Protein AF-A0A0S4UGN6-F1 (afdb_monomer_lite)

Radius of gyration: 22.11 Å; chains: 1; bounding box: 66×29×61 Å

pLDDT: mean 90.32, std 11.6, range [32.38, 98.75]

Foldseek 3Di:
DDDDDLDQAEAEAQPFDPVQWDWEDDQQWTWTDRPPPDIDILPNQLVCCVPPVRPSSHFWYQYNVRDIDGPVRSVQVNQEAEADAEEEDERAGDEHEYAYEAYEYEYHRAAEEYEHEQYADAYEYEYYLDAEYEYEYELAHAEYEYAQAHNPDPHAYEYEYAPAALQQWAWADDDQWIWIHGAQYNYIYTQPRLNPDVSSDRQWYAYNVRWIAGSVLRVLRRVQRVVDDRHDHRGNGDDPVSCVSCVVSSVVGID

InterPro domains:
  IPR001343 RTX calcium-binding nonapeptide repeat [PF00353] (99-127)
  IPR010566 Haemolysin-type calcium binding-related [PF06594] (177-213)
  IPR011049 Serralysin-like metalloprotease, C-terminal [G3DSA:2.150.10.10] (2-228)
  IPR011049 Serralysin-like metalloprotease, C-terminal [SSF51120] (12-213)
  IPR050557 RTX toxin and mannuronan C5-epimerase [PTHR38340] (76-184)

Structure (mmCIF, N/CA/C/O backbone):
data_AF-A0A0S4UGN6-F1
#
_entry.id   AF-A0A0S4UGN6-F1
#
loop_
_atom_site.group_PDB
_atom_site.id
_atom_site.type_symbol
_atom_site.label_atom_id
_atom_site.label_alt_id
_atom_site.label_comp_id
_atom_site.label_asym_id
_atom_site.label_entity_id
_atom_site.label_seq_id
_atom_site.pdbx_PDB_ins_code
_atom_site.Cartn_x
_atom_site.Cartn_y
_atom_site.Cartn_z
_atom_site.occupancy
_atom_site.B_iso_or_equiv
_atom_site.auth_seq_id
_atom_site.auth_comp_id
_atom_site.auth_asym_id
_atom_site.auth_atom_id
_atom_site.pdbx_PDB_model_num
ATOM 1 N N . MET A 1 1 ? 42.493 5.045 -13.618 1.00 40.91 1 MET A N 1
ATOM 2 C CA . MET A 1 1 ? 41.931 6.117 -12.778 1.00 40.91 1 MET A CA 1
ATOM 3 C C . MET A 1 1 ? 41.575 7.225 -13.744 1.00 40.91 1 MET A C 1
ATOM 5 O O . MET A 1 1 ? 42.478 7.909 -14.195 1.00 40.91 1 MET A O 1
ATOM 9 N N . GLU A 1 2 ? 40.315 7.299 -14.167 1.00 32.38 2 GLU A N 1
ATOM 10 C CA . GLU A 1 2 ? 39.836 8.418 -14.981 1.00 32.38 2 GLU A CA 1
ATOM 11 C C . GLU A 1 2 ? 38.814 9.202 -14.171 1.00 32.38 2 GLU A C 1
ATOM 13 O O . GLU A 1 2 ? 37.900 8.646 -13.563 1.00 32.38 2 GLU A O 1
ATOM 18 N N . THR A 1 3 ? 39.071 10.499 -14.105 1.00 42.69 3 THR A N 1
ATOM 19 C CA . THR A 1 3 ? 38.365 11.509 -13.334 1.00 42.69 3 THR A CA 1
ATOM 20 C C . THR A 1 3 ? 37.605 12.419 -14.292 1.00 42.69 3 THR A C 1
ATOM 22 O O . THR A 1 3 ? 38.160 12.841 -15.302 1.00 42.69 3 THR A O 1
ATOM 25 N N . SER A 1 4 ? 36.379 12.775 -13.898 1.00 50.81 4 SER A N 1
ATOM 26 C CA . SER A 1 4 ? 35.605 13.953 -14.327 1.00 50.81 4 SER A CA 1
ATOM 27 C C . SER A 1 4 ? 35.301 14.116 -15.825 1.00 50.81 4 SER A C 1
ATOM 29 O O . SER A 1 4 ? 36.077 14.704 -16.572 1.00 50.81 4 SER A O 1
ATOM 31 N N . GLY A 1 5 ? 34.084 13.720 -16.213 1.00 39.28 5 GLY A N 1
ATOM 32 C CA . GLY A 1 5 ? 33.461 14.102 -17.481 1.00 39.28 5 GLY A CA 1
ATOM 33 C C . GLY A 1 5 ? 32.318 13.171 -17.871 1.00 39.28 5 GLY A C 1
ATOM 34 O O . GLY A 1 5 ? 32.423 12.495 -18.887 1.00 39.28 5 GLY A O 1
ATOM 35 N N . GLY A 1 6 ? 31.256 13.087 -17.060 1.00 47.44 6 GLY A N 1
ATOM 36 C CA . GLY A 1 6 ? 30.060 12.309 -17.398 1.00 47.44 6 GLY A CA 1
ATOM 37 C C . GLY A 1 6 ? 29.424 12.860 -18.672 1.00 47.44 6 GLY A C 1
ATOM 38 O O . GLY A 1 6 ? 28.677 13.835 -18.627 1.00 47.44 6 GLY A O 1
ATOM 39 N N . GLN A 1 7 ? 29.793 12.294 -19.819 1.00 55.25 7 GLN A N 1
ATOM 40 C CA . GLN A 1 7 ? 29.245 12.695 -21.102 1.00 55.25 7 GLN A CA 1
ATOM 41 C C . GLN A 1 7 ? 27.752 12.364 -21.131 1.00 55.25 7 GLN A C 1
ATOM 43 O O . GLN A 1 7 ? 27.300 11.384 -20.538 1.00 55.25 7 GLN A O 1
ATOM 48 N N . ASN A 1 8 ? 26.979 13.210 -21.810 1.00 69.06 8 ASN A N 1
ATOM 49 C CA . ASN A 1 8 ? 25.563 13.009 -22.098 1.00 69.06 8 ASN A CA 1
ATOM 50 C C . ASN A 1 8 ? 25.381 11.800 -23.030 1.00 69.06 8 ASN A C 1
ATOM 52 O O . ASN A 1 8 ? 25.025 11.962 -24.192 1.00 69.06 8 ASN A O 1
ATOM 56 N N . ASN A 1 9 ? 25.681 10.594 -22.556 1.00 86.44 9 ASN A N 1
ATOM 57 C CA . ASN A 1 9 ? 25.590 9.381 -23.349 1.00 86.44 9 ASN A CA 1
ATOM 58 C C . ASN A 1 9 ? 24.111 9.079 -23.589 1.00 86.44 9 ASN A C 1
ATOM 60 O O . ASN A 1 9 ? 23.384 8.688 -22.667 1.00 86.44 9 ASN A O 1
ATOM 64 N N . VAL A 1 10 ? 23.686 9.323 -24.828 1.00 91.50 10 VAL A N 1
ATOM 65 C CA . VAL A 1 10 ? 22.333 9.083 -25.322 1.00 91.50 10 VAL A CA 1
ATOM 66 C C . VAL A 1 10 ? 22.357 7.839 -26.196 1.00 91.50 10 VAL A C 1
ATOM 68 O O . VAL A 1 10 ? 23.055 7.811 -27.209 1.00 91.50 10 VAL A O 1
ATOM 71 N N . LEU A 1 11 ? 21.571 6.827 -25.841 1.00 92.56 11 LEU A N 1
ATOM 72 C CA . LEU A 1 11 ? 21.268 5.742 -26.768 1.00 92.56 11 LEU A CA 1
ATOM 73 C C . LEU A 1 11 ? 20.209 6.225 -27.758 1.00 92.56 11 LEU A C 1
ATOM 75 O O . LEU A 1 11 ? 19.088 6.532 -27.359 1.00 92.56 11 LEU A O 1
ATOM 79 N N . GLN A 1 12 ? 20.565 6.297 -29.037 1.00 94.94 12 GLN A N 1
ATOM 80 C CA . GLN A 1 12 ? 19.641 6.674 -30.103 1.00 94.94 12 GLN A CA 1
ATOM 81 C C . GLN A 1 12 ? 19.020 5.424 -30.728 1.00 94.94 12 GLN A C 1
ATOM 83 O O . GLN A 1 12 ? 19.723 4.588 -31.293 1.00 94.94 12 GLN A O 1
ATOM 88 N N . LEU A 1 13 ? 17.697 5.311 -30.637 1.00 95.06 13 LEU A N 1
ATOM 89 C CA . LEU A 1 13 ? 16.903 4.266 -31.268 1.00 95.06 13 LEU A CA 1
ATOM 90 C C . LEU A 1 13 ? 16.223 4.854 -32.503 1.00 95.06 13 LEU A C 1
ATOM 92 O O . LEU A 1 13 ? 15.284 5.632 -32.388 1.00 95.06 13 LEU A O 1
ATOM 96 N N . THR A 1 14 ? 16.685 4.487 -33.697 1.00 93.81 14 THR A N 1
ATOM 97 C CA . THR A 1 14 ? 16.154 5.053 -34.951 1.00 93.81 14 THR A CA 1
ATOM 98 C C . THR A 1 14 ? 14.880 4.371 -35.443 1.00 93.81 14 THR A C 1
ATOM 100 O O . THR A 1 14 ? 14.196 4.919 -36.300 1.00 93.81 14 THR A O 1
ATOM 103 N N . ASN A 1 15 ? 14.568 3.183 -34.916 1.00 94.12 15 ASN A N 1
ATOM 104 C CA . ASN A 1 15 ? 13.481 2.326 -35.404 1.00 94.12 15 ASN A CA 1
ATOM 105 C C . ASN A 1 15 ? 12.425 2.005 -34.333 1.00 94.12 15 ASN A C 1
ATOM 107 O O . ASN A 1 15 ? 11.498 1.257 -34.626 1.00 94.12 15 ASN A O 1
ATOM 111 N N . TYR A 1 16 ? 12.568 2.541 -33.116 1.00 95.50 16 TYR A N 1
ATOM 112 C CA . TYR A 1 16 ? 11.670 2.261 -31.995 1.00 95.50 16 TYR A CA 1
ATOM 113 C C . TYR A 1 16 ? 11.138 3.546 -31.382 1.00 95.50 16 TYR A C 1
ATOM 115 O O . TYR A 1 16 ? 11.909 4.444 -31.033 1.00 95.50 16 TYR A O 1
ATOM 123 N N . ASN A 1 17 ? 9.824 3.607 -31.215 1.00 94.12 17 ASN A N 1
ATOM 124 C CA . ASN A 1 17 ? 9.133 4.641 -30.464 1.00 94.12 17 ASN A CA 1
ATOM 125 C C . ASN A 1 17 ? 9.010 4.237 -28.996 1.00 94.12 17 ASN A C 1
ATOM 127 O O . ASN A 1 17 ? 9.137 3.068 -28.624 1.00 94.12 17 ASN A O 1
ATOM 131 N N . ARG A 1 18 ? 8.688 5.205 -28.136 1.00 92.31 18 ARG A N 1
ATOM 132 C CA . ARG A 1 18 ? 8.451 4.917 -26.717 1.00 92.31 18 ARG A CA 1
ATOM 133 C C . ARG A 1 18 ? 7.302 3.925 -26.502 1.00 92.31 18 ARG A C 1
ATOM 135 O O . ARG A 1 18 ? 7.343 3.171 -25.533 1.00 92.31 18 ARG A O 1
ATOM 142 N N . SER A 1 19 ? 6.295 3.918 -27.374 1.00 92.88 19 SER A N 1
ATOM 143 C CA . SER A 1 19 ? 5.156 2.990 -27.307 1.00 92.88 19 SER A CA 1
ATOM 144 C C . SER A 1 19 ? 5.544 1.527 -27.501 1.00 92.88 19 SER A C 1
ATOM 146 O O . SER A 1 19 ? 4.829 0.654 -27.022 1.00 92.88 19 SER A O 1
ATOM 148 N N . ASP A 1 20 ? 6.663 1.266 -28.178 1.00 93.44 20 ASP A N 1
ATOM 149 C CA . ASP A 1 20 ? 7.139 -0.093 -28.452 1.00 93.44 20 ASP A CA 1
ATOM 150 C C . ASP A 1 20 ? 7.849 -0.690 -27.228 1.00 93.44 20 ASP A C 1
ATOM 152 O O . ASP A 1 20 ? 8.039 -1.898 -27.134 1.00 93.44 20 ASP A O 1
ATOM 156 N N . LEU A 1 21 ? 8.249 0.168 -26.284 1.00 93.31 21 LEU A N 1
ATOM 157 C CA . LEU A 1 21 ? 9.058 -0.198 -25.135 1.00 93.31 21 LEU A CA 1
ATOM 158 C C . LEU A 1 21 ? 8.215 -0.754 -23.981 1.00 93.31 21 LEU A C 1
ATOM 160 O O . LEU A 1 21 ? 7.464 -0.025 -23.320 1.00 93.31 21 LEU A O 1
ATOM 164 N N . VAL A 1 22 ? 8.490 -2.008 -23.644 1.00 90.81 22 VAL A N 1
ATOM 165 C CA . VAL A 1 22 ? 8.144 -2.651 -22.379 1.00 90.81 22 VAL A CA 1
ATOM 166 C C . VAL A 1 22 ? 9.381 -2.669 -21.483 1.00 90.81 22 VAL A C 1
ATOM 168 O O . VAL A 1 22 ? 10.435 -3.192 -21.839 1.00 90.81 22 VAL A O 1
ATOM 171 N N . LEU A 1 23 ? 9.258 -2.079 -20.298 1.00 91.31 23 LEU A N 1
ATOM 172 C CA . LEU A 1 23 ? 10.315 -2.087 -19.292 1.00 91.31 23 LEU A CA 1
ATOM 173 C C . LEU A 1 23 ? 10.094 -3.238 -18.321 1.00 91.31 23 LEU A C 1
ATOM 175 O O . LEU A 1 23 ? 8.977 -3.454 -17.856 1.00 91.31 23 LEU A O 1
ATOM 179 N N . ARG A 1 24 ? 11.169 -3.947 -17.983 1.00 86.75 24 ARG A N 1
ATOM 180 C CA . ARG A 1 24 ? 11.141 -4.980 -16.946 1.00 86.75 24 ARG A CA 1
ATOM 181 C C . ARG A 1 24 ? 12.471 -5.078 -16.218 1.00 86.75 24 ARG A C 1
ATOM 183 O O . ARG A 1 24 ? 13.525 -4.755 -16.772 1.00 86.75 24 ARG A O 1
ATOM 190 N N . GLN A 1 25 ? 12.414 -5.572 -14.989 1.00 89.25 25 GLN A N 1
ATOM 191 C CA . GLN A 1 25 ? 13.602 -5.980 -14.253 1.00 89.25 25 GLN A CA 1
ATOM 192 C C . GLN A 1 25 ? 13.918 -7.453 -14.530 1.00 89.25 25 GLN A C 1
ATOM 194 O O . GLN A 1 25 ? 13.019 -8.290 -14.601 1.00 89.25 25 GLN A O 1
ATOM 199 N N . ASP A 1 26 ? 15.201 -7.766 -14.676 1.00 89.44 26 ASP A N 1
ATOM 200 C CA . ASP A 1 26 ? 15.721 -9.133 -14.734 1.00 89.44 26 ASP A CA 1
ATOM 201 C C . ASP A 1 26 ? 16.892 -9.242 -13.752 1.00 89.44 26 ASP A C 1
ATOM 203 O O . ASP A 1 26 ? 18.021 -8.829 -14.036 1.00 89.44 26 ASP A O 1
ATOM 207 N N . GLY A 1 27 ? 16.590 -9.673 -12.525 1.00 87.25 27 GLY A N 1
ATOM 208 C CA . GLY A 1 27 ? 17.516 -9.543 -11.402 1.00 87.25 27 GLY A CA 1
ATOM 209 C C . GLY A 1 27 ? 17.914 -8.079 -11.191 1.00 87.25 27 GLY A C 1
ATOM 210 O O . GLY A 1 27 ? 17.064 -7.223 -10.979 1.00 87.25 27 GLY A O 1
ATOM 211 N N . ASN A 1 28 ? 19.210 -7.781 -11.266 1.00 87.19 28 ASN A N 1
ATOM 212 C CA . ASN A 1 28 ? 19.742 -6.421 -11.134 1.00 87.19 28 ASN A CA 1
ATOM 213 C C . ASN A 1 28 ? 19.855 -5.659 -12.473 1.00 87.19 28 ASN A C 1
ATOM 215 O O . ASN A 1 28 ? 20.367 -4.538 -12.497 1.00 87.19 28 ASN A O 1
ATOM 219 N N . THR A 1 29 ? 19.418 -6.260 -13.581 1.00 89.44 29 THR A N 1
ATOM 220 C CA . THR A 1 29 ? 19.511 -5.694 -14.930 1.00 89.44 29 THR A CA 1
ATOM 221 C C . THR A 1 29 ? 18.207 -4.993 -15.297 1.00 89.44 29 THR A C 1
ATOM 223 O O . THR A 1 29 ? 17.132 -5.584 -15.193 1.00 89.44 29 THR A O 1
ATOM 226 N N . MET A 1 30 ? 18.292 -3.750 -15.782 1.00 91.31 30 MET A N 1
ATOM 227 C CA . MET A 1 30 ? 17.147 -3.098 -16.424 1.00 91.31 30 MET A CA 1
ATOM 228 C C . MET A 1 30 ? 17.069 -3.548 -17.881 1.00 91.31 30 MET A C 1
ATOM 230 O O . MET A 1 30 ? 18.047 -3.422 -18.623 1.00 91.31 30 MET A O 1
ATOM 234 N N . VAL A 1 31 ? 15.916 -4.076 -18.288 1.00 92.38 31 VAL A N 1
ATOM 235 C CA . VAL A 1 31 ? 15.681 -4.548 -19.653 1.00 92.38 31 VAL A CA 1
ATOM 236 C C . VAL A 1 31 ? 14.671 -3.640 -20.338 1.00 92.38 31 VAL A C 1
ATOM 238 O O . VAL A 1 31 ? 13.548 -3.466 -19.866 1.00 92.38 31 VAL A O 1
ATOM 241 N N . LEU A 1 32 ? 15.099 -3.073 -21.460 1.00 94.25 32 LEU A N 1
ATOM 242 C CA . LEU A 1 32 ? 14.252 -2.385 -22.419 1.00 94.25 32 LEU A CA 1
ATOM 243 C C . LEU A 1 32 ? 13.905 -3.399 -23.506 1.00 94.25 32 LEU A C 1
ATOM 245 O O . LEU A 1 32 ? 14.793 -3.808 -24.253 1.00 94.25 32 LEU A O 1
ATOM 249 N N . ASP A 1 33 ? 12.655 -3.839 -23.547 1.00 94.31 33 ASP A N 1
ATOM 250 C CA . ASP A 1 33 ? 12.154 -4.874 -24.448 1.00 94.31 33 ASP A CA 1
ATOM 251 C C . ASP A 1 33 ? 11.226 -4.250 -25.491 1.00 94.31 33 ASP A C 1
ATOM 253 O O . ASP A 1 33 ? 10.300 -3.527 -25.129 1.00 94.31 33 ASP A O 1
ATOM 257 N N . PHE A 1 34 ? 11.483 -4.497 -26.775 1.00 94.25 34 PHE A N 1
ATOM 258 C CA . PHE A 1 34 ? 10.725 -3.899 -27.880 1.00 94.25 34 PHE A CA 1
ATOM 259 C C . PHE A 1 34 ? 9.748 -4.886 -28.544 1.00 94.25 34 PHE A C 1
ATOM 261 O O . PHE A 1 34 ? 9.213 -4.622 -29.619 1.00 94.25 34 PHE A O 1
ATOM 268 N N . GLY A 1 35 ? 9.508 -6.049 -27.920 1.00 88.31 35 GLY A N 1
ATOM 269 C CA . GLY A 1 35 ? 8.427 -6.979 -28.277 1.00 88.31 35 GLY A CA 1
ATOM 270 C C . GLY A 1 35 ? 8.662 -7.847 -29.520 1.00 88.31 35 GLY A C 1
ATOM 271 O O . GLY A 1 35 ? 7.945 -8.824 -29.727 1.00 88.31 35 GLY A O 1
ATOM 272 N N . ASN A 1 36 ? 9.682 -7.553 -30.327 1.00 90.38 36 ASN A N 1
ATOM 273 C CA . ASN A 1 36 ? 10.085 -8.334 -31.504 1.00 90.38 36 ASN A CA 1
ATOM 274 C C . ASN A 1 36 ? 11.357 -9.176 -31.273 1.00 90.38 36 ASN A C 1
ATOM 276 O O . ASN A 1 36 ? 11.934 -9.703 -32.224 1.00 90.38 36 ASN A O 1
ATOM 280 N N . GLY A 1 37 ? 11.785 -9.305 -30.015 1.00 89.94 37 GLY A N 1
ATOM 281 C CA . GLY A 1 37 ? 13.032 -9.961 -29.620 1.00 89.94 37 GLY A CA 1
ATOM 282 C C . GLY A 1 37 ? 14.217 -9.005 -29.472 1.00 89.94 37 GLY A C 1
ATOM 283 O O . GLY A 1 37 ? 15.209 -9.389 -28.845 1.00 89.94 37 GLY A O 1
ATOM 284 N N . ASP A 1 38 ? 14.110 -7.766 -29.962 1.00 94.62 38 ASP A N 1
ATOM 285 C CA . ASP A 1 38 ? 15.123 -6.746 -29.711 1.00 94.62 38 ASP A CA 1
ATOM 286 C C . ASP A 1 38 ? 15.036 -6.257 -28.269 1.00 94.62 38 ASP A C 1
ATOM 288 O O . ASP A 1 38 ? 13.971 -5.922 -27.742 1.00 94.62 38 ASP A O 1
ATOM 292 N N . VAL A 1 39 ? 16.197 -6.220 -27.621 1.00 94.81 39 VAL A N 1
ATOM 293 C CA . VAL A 1 39 ? 16.326 -5.901 -26.204 1.00 94.81 39 VAL A CA 1
ATOM 294 C C . VAL A 1 39 ? 17.609 -5.127 -25.943 1.00 94.81 39 VAL A C 1
ATOM 296 O O . VAL A 1 39 ? 18.683 -5.487 -26.427 1.00 94.81 39 VAL A O 1
ATOM 299 N N . VAL A 1 40 ? 17.520 -4.103 -25.102 1.00 93.12 40 VAL A N 1
ATOM 300 C CA . VAL A 1 40 ? 18.684 -3.418 -24.532 1.00 93.12 40 VAL A CA 1
ATOM 301 C C . VAL A 1 40 ? 18.753 -3.760 -23.052 1.00 93.12 40 VAL A C 1
ATOM 303 O O . VAL A 1 40 ? 17.782 -3.597 -22.317 1.00 93.12 40 VAL A O 1
ATOM 306 N N . ARG A 1 41 ? 19.911 -4.255 -22.607 1.00 92.44 41 ARG A N 1
ATOM 307 C CA . ARG A 1 41 ? 20.146 -4.643 -21.213 1.00 92.44 41 ARG A CA 1
ATOM 308 C C . ARG A 1 41 ? 21.156 -3.716 -20.565 1.00 92.44 41 ARG A C 1
ATOM 310 O O . ARG A 1 41 ? 22.298 -3.631 -21.010 1.00 92.44 41 ARG A O 1
ATOM 317 N N . LEU A 1 42 ? 20.740 -3.064 -19.487 1.00 90.50 42 LEU A N 1
ATOM 318 C CA . LEU A 1 42 ? 21.622 -2.286 -18.626 1.00 90.50 42 LEU A CA 1
ATOM 319 C C . LEU A 1 42 ? 21.980 -3.138 -17.418 1.00 90.50 42 LEU A C 1
ATOM 321 O O . LEU A 1 42 ? 21.269 -3.159 -16.410 1.00 90.50 42 LEU A O 1
ATOM 325 N N . HIS A 1 43 ? 23.052 -3.908 -17.578 1.00 89.94 43 HIS A N 1
ATOM 326 C CA . HIS A 1 43 ? 23.528 -4.832 -16.558 1.00 89.94 43 HIS A CA 1
ATOM 327 C C . HIS A 1 43 ? 23.915 -4.107 -15.270 1.00 89.94 43 HIS A C 1
ATOM 329 O O . HIS A 1 43 ? 24.468 -3.006 -15.299 1.00 89.94 43 HIS A O 1
ATOM 335 N N . ASP A 1 44 ? 23.606 -4.745 -14.142 1.00 86.38 44 ASP A N 1
ATOM 336 C CA . ASP A 1 44 ? 23.848 -4.243 -12.788 1.00 86.38 44 ASP A CA 1
ATOM 337 C C . ASP A 1 44 ? 23.209 -2.885 -12.460 1.00 86.38 44 ASP A C 1
ATOM 339 O O . ASP A 1 44 ? 23.543 -2.306 -11.426 1.00 86.38 44 ASP A O 1
ATOM 343 N N . TYR A 1 45 ? 22.296 -2.370 -13.292 1.00 86.88 45 TYR A N 1
ATOM 344 C CA . TYR A 1 45 ? 21.692 -1.049 -13.107 1.00 86.88 45 TYR A CA 1
ATOM 345 C C . TYR A 1 45 ? 21.155 -0.851 -11.683 1.00 86.88 45 TYR A C 1
ATOM 347 O O . TYR A 1 45 ? 21.564 0.080 -10.986 1.00 86.88 45 TYR A O 1
ATOM 355 N N . PHE A 1 46 ? 20.306 -1.767 -11.214 1.00 84.00 46 PHE A N 1
ATOM 356 C CA . PHE A 1 46 ? 19.659 -1.631 -9.909 1.00 84.00 46 PHE A CA 1
ATOM 357 C C . PHE A 1 46 ? 20.621 -1.874 -8.740 1.00 84.00 46 PHE A C 1
ATOM 359 O O . PHE A 1 46 ? 20.481 -1.255 -7.688 1.00 84.00 46 PHE A O 1
ATOM 366 N N . LEU A 1 47 ? 21.657 -2.699 -8.930 1.00 81.94 47 LEU A N 1
ATOM 367 C CA . LEU A 1 47 ? 22.713 -2.878 -7.929 1.00 81.94 47 LEU A CA 1
ATOM 368 C C . LEU A 1 47 ? 23.539 -1.591 -7.772 1.00 81.94 47 LEU A C 1
ATOM 370 O O . LEU A 1 47 ? 23.815 -1.145 -6.658 1.00 81.94 47 LEU A O 1
ATOM 374 N N . ARG A 1 48 ? 23.906 -0.951 -8.888 1.00 80.31 48 ARG A N 1
ATOM 375 C CA . ARG A 1 48 ? 24.668 0.309 -8.883 1.00 80.31 48 ARG A CA 1
ATOM 376 C C . ARG A 1 48 ? 23.843 1.490 -8.387 1.00 80.31 48 ARG A C 1
ATOM 378 O O . ARG A 1 48 ? 24.415 2.427 -7.830 1.00 80.31 48 ARG A O 1
ATOM 385 N N . GLN A 1 49 ? 22.519 1.439 -8.529 1.00 74.12 49 GLN A N 1
ATOM 386 C CA . GLN A 1 49 ? 21.611 2.419 -7.932 1.00 74.12 49 GLN A CA 1
ATOM 387 C C . GLN A 1 49 ? 21.741 2.462 -6.405 1.00 74.12 49 GLN A C 1
ATOM 389 O O . GLN A 1 49 ? 21.733 3.546 -5.828 1.00 74.12 49 GLN A O 1
ATOM 394 N N . GLN A 1 50 ? 21.945 1.308 -5.765 1.00 69.62 50 GLN A N 1
ATOM 395 C CA . GLN A 1 50 ? 22.052 1.213 -4.308 1.00 69.62 50 GLN A CA 1
ATOM 396 C C . GLN A 1 50 ? 23.428 1.606 -3.753 1.00 69.62 50 GLN A C 1
ATOM 398 O O . GLN A 1 50 ? 23.510 2.059 -2.615 1.00 69.62 50 GLN A O 1
ATOM 403 N N . VAL A 1 51 ? 24.506 1.440 -4.530 1.00 68.50 51 VAL A N 1
ATOM 404 C CA . VAL A 1 51 ? 25.886 1.583 -4.020 1.00 68.50 51 VAL A CA 1
ATOM 405 C C . VAL A 1 51 ? 26.623 2.810 -4.588 1.00 68.50 51 VAL A C 1
ATOM 407 O O . VAL A 1 51 ? 27.481 3.366 -3.905 1.00 68.50 51 VAL A O 1
ATOM 410 N N . TRP A 1 52 ? 26.284 3.280 -5.799 1.00 64.44 52 TRP A N 1
ATOM 411 C CA . TRP A 1 52 ? 27.013 4.347 -6.519 1.00 64.44 52 TRP A CA 1
ATOM 412 C C . TRP A 1 52 ? 26.112 5.413 -7.164 1.00 64.44 52 TRP A C 1
ATOM 414 O O . TRP A 1 52 ? 26.493 6.038 -8.152 1.00 64.44 52 TRP A O 1
ATOM 424 N N . GLY A 1 53 ? 24.901 5.626 -6.645 1.00 63.53 53 GLY A N 1
ATOM 425 C CA . GLY A 1 53 ? 23.995 6.657 -7.169 1.00 63.53 53 GLY A CA 1
ATOM 426 C C . GLY A 1 53 ? 23.460 6.375 -8.580 1.00 63.53 53 GLY A C 1
ATOM 427 O O . GLY A 1 53 ? 22.953 7.284 -9.231 1.00 63.53 53 GLY A O 1
ATOM 428 N N . GLY A 1 54 ? 23.555 5.127 -9.055 1.00 58.78 54 GLY A N 1
ATOM 429 C CA . GLY A 1 54 ? 22.890 4.677 -10.283 1.00 58.78 54 GLY A CA 1
ATOM 430 C C . GLY A 1 54 ? 23.583 5.047 -11.587 1.00 58.78 54 GLY A C 1
ATOM 431 O O . GLY A 1 54 ? 22.964 4.928 -12.644 1.00 58.78 54 GLY A O 1
ATOM 432 N N . ASP A 1 55 ? 24.849 5.471 -11.547 1.00 68.12 55 ASP A N 1
ATOM 433 C CA . ASP A 1 55 ? 25.579 5.774 -12.774 1.00 68.12 55 ASP A CA 1
ATOM 434 C C . ASP A 1 55 ? 25.948 4.482 -13.528 1.00 68.12 55 ASP A C 1
ATOM 436 O O . ASP A 1 55 ? 26.831 3.710 -13.139 1.00 68.12 55 ASP A O 1
ATOM 440 N N . VAL A 1 56 ? 25.233 4.230 -14.623 1.00 68.31 56 VAL A N 1
ATOM 441 C CA . VAL A 1 56 ? 25.543 3.167 -15.592 1.00 68.31 56 VAL A CA 1
ATOM 442 C C . VAL A 1 56 ? 26.292 3.689 -16.814 1.00 68.31 56 VAL A C 1
ATOM 444 O O . VAL A 1 56 ? 26.427 2.979 -17.806 1.00 68.31 56 VAL A O 1
ATOM 447 N N . GLY A 1 57 ? 26.764 4.935 -16.775 1.00 75.44 57 GLY A N 1
ATOM 448 C CA . GLY A 1 57 ? 27.438 5.588 -17.888 1.00 75.44 57 GLY A CA 1
ATOM 449 C C . GLY A 1 57 ? 26.508 5.982 -19.036 1.00 75.44 57 GLY A C 1
ATOM 450 O O . GLY A 1 57 ? 26.960 6.663 -19.945 1.00 75.44 57 GLY A O 1
ATOM 451 N N . MET A 1 58 ? 25.224 5.608 -19.014 1.00 82.44 58 MET A N 1
ATOM 452 C CA . MET A 1 58 ? 24.197 6.081 -19.946 1.00 82.44 58 MET A CA 1
ATOM 453 C C . MET A 1 58 ? 23.218 7.001 -19.222 1.00 82.44 58 MET A C 1
ATOM 455 O O . MET A 1 58 ? 22.760 6.688 -18.124 1.00 82.44 58 MET A O 1
ATOM 459 N N . ARG A 1 59 ? 22.877 8.131 -19.849 1.00 87.19 59 ARG A N 1
ATOM 460 C CA . ARG A 1 59 ? 22.071 9.188 -19.227 1.00 87.19 59 ARG A CA 1
ATOM 461 C C . ARG A 1 59 ? 20.641 9.233 -19.749 1.00 87.19 59 ARG A C 1
ATOM 463 O O . ARG A 1 59 ? 19.727 9.502 -18.968 1.00 87.19 59 ARG A O 1
ATOM 470 N N . SER A 1 60 ? 20.429 8.919 -21.023 1.00 92.06 60 SER A N 1
ATOM 471 C CA . SER A 1 60 ? 19.097 8.912 -21.627 1.00 92.06 60 SER A CA 1
ATOM 472 C C . SER A 1 60 ? 18.995 7.998 -22.847 1.00 92.06 60 SER A C 1
ATOM 474 O O . SER A 1 60 ? 19.996 7.581 -23.430 1.00 92.06 60 SER A O 1
ATOM 476 N N . VAL A 1 61 ? 17.757 7.712 -23.237 1.00 94.25 61 VAL A N 1
ATOM 477 C CA . VAL A 1 61 ? 17.380 7.057 -24.489 1.00 94.25 61 VAL A CA 1
ATOM 478 C C . VAL A 1 61 ? 16.585 8.057 -25.316 1.00 94.25 61 VAL A C 1
ATOM 480 O O . VAL A 1 61 ? 15.659 8.679 -24.799 1.00 94.25 61 VAL A O 1
ATOM 483 N N . GLN A 1 62 ? 16.955 8.224 -26.581 1.00 95.81 62 GLN A N 1
ATOM 484 C CA . GLN A 1 62 ? 16.191 8.975 -27.571 1.00 95.81 62 GLN A CA 1
ATOM 485 C C . GLN A 1 62 ? 15.510 7.990 -28.525 1.00 95.81 62 GLN A C 1
ATOM 487 O O . GLN A 1 62 ? 16.180 7.137 -29.105 1.00 95.81 62 GLN A O 1
ATOM 492 N N . PHE A 1 63 ? 14.194 8.107 -28.666 1.00 96.25 63 PHE A N 1
ATOM 493 C CA . PHE A 1 63 ? 13.354 7.279 -29.529 1.00 96.25 63 PHE A CA 1
ATOM 494 C C . PHE A 1 63 ? 13.262 7.853 -30.950 1.00 96.25 63 PHE A C 1
ATOM 496 O O . PHE A 1 63 ? 13.688 8.982 -31.210 1.00 96.25 63 PHE A O 1
ATOM 503 N N . ALA A 1 64 ? 12.695 7.074 -31.873 1.00 96.19 64 ALA A N 1
ATOM 504 C CA . ALA 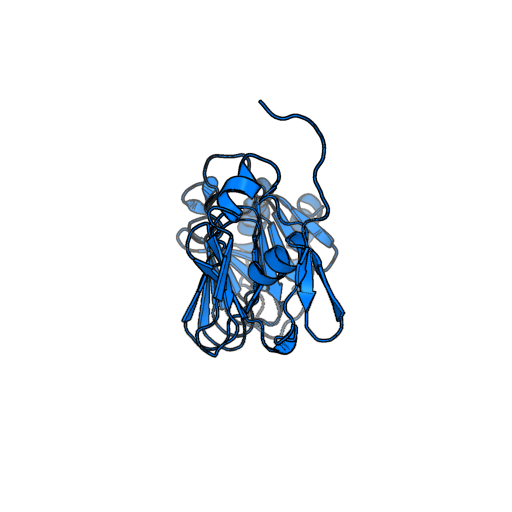A 1 64 ? 12.630 7.401 -33.297 1.00 96.19 64 ALA A CA 1
ATOM 505 C C . ALA A 1 64 ? 11.799 8.662 -33.592 1.00 96.19 64 ALA A C 1
ATOM 507 O O . ALA A 1 64 ? 12.108 9.405 -34.522 1.00 96.19 64 ALA A O 1
ATOM 508 N N . ASP A 1 65 ? 10.786 8.938 -32.769 1.00 94.56 65 ASP A N 1
ATOM 509 C CA . ASP A 1 65 ? 9.973 10.160 -32.809 1.00 94.56 65 ASP A CA 1
ATOM 510 C C . ASP A 1 65 ? 10.688 11.406 -32.244 1.00 94.56 65 ASP A C 1
ATOM 512 O O . ASP A 1 65 ? 10.127 12.502 -32.233 1.00 94.56 65 ASP A O 1
ATOM 516 N N . GLY A 1 66 ? 11.936 11.259 -31.790 1.00 93.38 66 GLY A N 1
ATOM 517 C CA . GLY A 1 66 ? 12.744 12.318 -31.193 1.00 93.38 66 GLY A CA 1
ATOM 518 C C . GLY A 1 66 ? 12.519 12.507 -29.693 1.00 93.38 66 GLY A C 1
ATOM 519 O O . GLY A 1 66 ? 13.287 13.250 -29.074 1.00 93.38 66 GLY A O 1
ATOM 520 N N . THR A 1 67 ? 11.536 11.825 -29.093 1.00 94.31 67 THR A N 1
ATOM 521 C CA . THR A 1 67 ? 11.284 11.860 -27.648 1.00 94.31 67 THR A CA 1
ATOM 522 C C . THR A 1 67 ? 12.499 11.321 -26.904 1.00 94.31 67 THR A C 1
ATOM 524 O O . THR A 1 67 ? 13.096 10.323 -27.304 1.00 94.31 67 THR A O 1
ATOM 527 N N . GLN A 1 68 ? 12.871 11.963 -25.799 1.00 94.50 68 GLN A N 1
ATOM 528 C CA . GLN A 1 68 ? 14.003 11.550 -24.978 1.00 94.50 68 GLN A CA 1
ATOM 529 C C . GLN A 1 68 ? 13.545 11.281 -23.547 1.00 94.50 68 GLN A C 1
ATOM 531 O O . GLN A 1 68 ? 12.848 12.101 -22.959 1.00 94.50 68 GLN A O 1
ATOM 536 N N . MET A 1 69 ? 13.960 10.148 -22.985 1.00 94.06 69 MET A N 1
ATOM 537 C CA . MET A 1 69 ? 13.747 9.808 -21.578 1.00 94.06 69 MET A CA 1
ATOM 538 C C . MET A 1 69 ? 15.082 9.573 -20.892 1.00 94.06 69 MET A C 1
ATOM 540 O O . MET A 1 69 ? 15.960 8.897 -21.429 1.00 94.06 69 MET A O 1
ATOM 544 N N . SER A 1 70 ? 15.246 10.110 -19.692 1.00 91.69 70 SER A N 1
ATOM 545 C CA . SER A 1 70 ? 16.385 9.791 -18.842 1.00 91.69 70 SER A CA 1
ATOM 546 C C . SER A 1 70 ? 16.320 8.341 -18.360 1.00 91.69 70 SER A C 1
ATOM 548 O O . SER A 1 70 ? 15.249 7.746 -18.222 1.00 91.69 70 SER A O 1
ATOM 550 N N . ILE A 1 71 ? 17.480 7.766 -18.047 1.00 88.38 71 ILE A N 1
ATOM 551 C CA . ILE A 1 71 ? 17.537 6.415 -17.470 1.00 88.38 71 ILE A CA 1
ATOM 552 C C . ILE A 1 71 ? 16.816 6.352 -16.117 1.00 88.38 71 ILE A C 1
ATOM 554 O O . ILE A 1 71 ? 16.212 5.332 -15.803 1.00 88.38 71 ILE A O 1
ATOM 558 N N . ALA A 1 72 ? 16.800 7.449 -15.355 1.00 83.81 72 ALA A N 1
ATOM 559 C CA . ALA A 1 72 ? 16.052 7.533 -14.104 1.00 83.81 72 ALA A CA 1
ATOM 560 C C . ALA A 1 72 ? 14.528 7.442 -14.318 1.00 83.81 72 ALA A C 1
ATOM 562 O O . ALA A 1 72 ? 13.857 6.732 -13.576 1.00 83.81 72 ALA A O 1
ATOM 563 N N . GLU A 1 73 ? 13.979 8.102 -15.343 1.00 88.81 73 GLU A N 1
ATOM 564 C CA . GLU A 1 73 ? 12.544 8.020 -15.670 1.00 88.81 73 GLU A CA 1
ATOM 565 C C . GLU A 1 73 ? 12.147 6.625 -16.170 1.00 88.81 73 GLU A C 1
ATOM 567 O O . GLU A 1 73 ? 11.076 6.118 -15.827 1.00 88.81 73 GLU A O 1
ATOM 572 N N . LEU A 1 74 ? 13.019 5.982 -16.954 1.00 89.94 74 LEU A N 1
ATOM 573 C CA . LEU A 1 74 ? 12.821 4.594 -17.376 1.00 89.94 74 LEU A CA 1
ATOM 574 C C . LEU A 1 74 ? 12.850 3.645 -16.173 1.00 89.94 74 LEU A C 1
ATOM 576 O O . LEU A 1 74 ? 11.956 2.818 -16.035 1.00 89.94 74 LEU A O 1
ATOM 580 N N . ALA A 1 75 ? 13.809 3.802 -15.263 1.00 86.56 75 ALA A N 1
ATOM 581 C CA . ALA A 1 75 ? 13.880 2.994 -14.052 1.00 86.56 75 ALA A CA 1
ATOM 582 C C . ALA A 1 75 ? 12.659 3.188 -13.143 1.00 86.56 75 ALA A C 1
ATOM 584 O O . ALA A 1 75 ? 12.072 2.211 -12.693 1.00 86.56 75 ALA A O 1
ATOM 585 N N . ALA A 1 76 ? 12.218 4.431 -12.930 1.00 84.06 76 ALA A N 1
ATOM 586 C CA . ALA A 1 76 ? 11.007 4.713 -12.158 1.00 84.06 76 ALA A CA 1
ATOM 587 C C . ALA A 1 76 ? 9.763 4.055 -12.781 1.00 84.06 76 ALA A C 1
ATOM 589 O O . ALA A 1 76 ? 8.926 3.497 -12.073 1.00 84.06 76 ALA A O 1
ATOM 590 N N . SER A 1 77 ? 9.671 4.059 -14.115 1.00 84.62 77 SER A N 1
ATOM 591 C CA . SER A 1 77 ? 8.598 3.366 -14.835 1.00 84.62 77 SER A CA 1
ATOM 592 C C . SER A 1 77 ? 8.695 1.842 -14.684 1.00 84.62 77 SER A C 1
ATOM 594 O O . SER A 1 77 ? 7.673 1.187 -14.519 1.00 84.62 77 SER A O 1
ATOM 596 N N . ALA A 1 78 ? 9.908 1.276 -14.704 1.00 86.12 78 ALA A N 1
ATOM 597 C CA . ALA A 1 78 ? 10.150 -0.154 -14.483 1.00 86.12 78 ALA A CA 1
ATOM 598 C C . ALA A 1 78 ? 9.801 -0.610 -13.052 1.00 86.12 78 ALA A C 1
ATOM 600 O O . ALA A 1 78 ? 9.521 -1.786 -12.839 1.00 86.12 78 ALA A O 1
ATOM 601 N N . ASN A 1 79 ? 9.795 0.323 -12.098 1.00 89.69 79 ASN A N 1
ATOM 602 C CA . ASN A 1 79 ? 9.449 0.102 -10.695 1.00 89.69 79 ASN A CA 1
ATOM 603 C C . ASN A 1 79 ? 7.960 0.338 -10.396 1.00 89.69 79 ASN A C 1
ATOM 605 O O . ASN A 1 79 ? 7.546 0.288 -9.239 1.00 89.69 79 ASN A O 1
ATOM 609 N N . THR A 1 80 ? 7.145 0.604 -11.422 1.00 91.62 80 THR A N 1
ATOM 610 C CA . THR A 1 80 ? 5.686 0.650 -11.295 1.00 91.62 80 THR A CA 1
ATOM 611 C C . THR A 1 80 ? 5.088 -0.645 -11.830 1.00 91.62 80 THR A C 1
ATOM 613 O O . THR A 1 80 ? 5.098 -0.894 -13.035 1.00 91.62 80 THR A O 1
ATOM 616 N N . ILE A 1 81 ? 4.540 -1.463 -10.937 1.00 93.06 81 ILE A N 1
ATOM 617 C CA . ILE A 1 81 ? 3.929 -2.749 -11.258 1.00 93.06 81 ILE A CA 1
ATOM 618 C C . ILE A 1 81 ? 2.422 -2.602 -11.090 1.00 93.06 81 ILE A C 1
ATOM 620 O O . ILE A 1 81 ? 1.945 -2.099 -10.075 1.00 93.06 81 ILE A O 1
ATOM 624 N N . ARG A 1 82 ? 1.665 -3.045 -12.094 1.00 93.81 82 ARG A N 1
ATOM 625 C CA . ARG A 1 82 ? 0.202 -3.056 -12.056 1.00 93.81 82 ARG A CA 1
ATOM 626 C C . ARG A 1 82 ? -0.289 -4.496 -12.064 1.00 93.81 82 ARG A C 1
ATOM 628 O O . ARG A 1 82 ? -0.043 -5.211 -13.035 1.00 93.81 82 ARG A O 1
ATOM 635 N N . GLY A 1 83 ? -0.927 -4.898 -10.971 1.00 91.56 83 GLY A N 1
ATOM 636 C CA . GLY A 1 83 ? -1.643 -6.161 -10.861 1.00 91.56 83 GLY A CA 1
ATOM 637 C C . GLY A 1 83 ? -2.953 -6.110 -11.639 1.00 91.56 83 GLY A C 1
ATOM 638 O O . GLY A 1 83 ? -3.531 -5.038 -11.819 1.00 91.56 83 GLY A O 1
ATOM 639 N N . ASN A 1 84 ? -3.383 -7.257 -12.156 1.00 90.94 84 ASN A N 1
ATOM 640 C CA . ASN A 1 84 ? -4.733 -7.460 -12.670 1.00 90.94 84 ASN A CA 1
ATOM 641 C C . ASN A 1 84 ? -5.010 -8.958 -12.805 1.00 90.94 84 ASN A C 1
ATOM 643 O O . ASN A 1 84 ? -4.247 -9.670 -13.466 1.00 90.94 84 ASN A O 1
ATOM 647 N N . GLY A 1 85 ? -6.143 -9.392 -12.268 1.00 95.25 85 GLY A N 1
ATOM 648 C CA . GLY A 1 85 ? -6.485 -10.795 -12.118 1.00 95.25 85 GLY A CA 1
ATOM 649 C C . GLY A 1 85 ? -5.670 -11.459 -11.013 1.00 95.25 85 GLY A C 1
ATOM 650 O O . GLY A 1 85 ? -4.638 -10.957 -10.575 1.00 95.25 85 GLY A O 1
ATOM 651 N N . ASP A 1 86 ? -6.113 -12.647 -10.615 1.00 97.69 86 ASP A N 1
ATOM 652 C CA . ASP A 1 86 ? -5.468 -13.395 -9.543 1.00 97.69 86 ASP A CA 1
ATOM 653 C C . ASP A 1 86 ? -3.998 -13.710 -9.872 1.00 97.69 86 ASP A C 1
ATOM 655 O O . ASP A 1 86 ? -3.677 -14.247 -10.940 1.00 97.69 86 ASP A O 1
ATOM 659 N N . GLY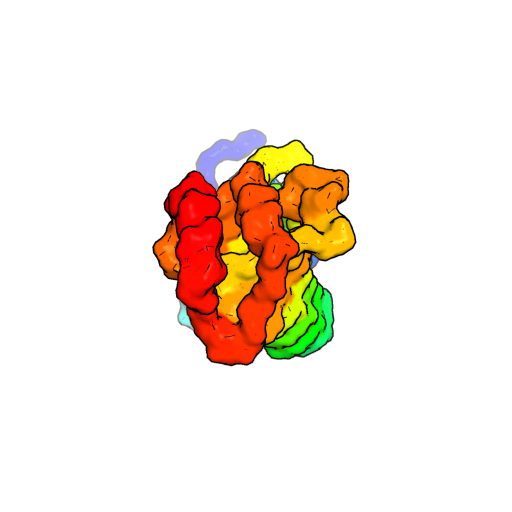 A 1 87 ? -3.089 -13.434 -8.937 1.00 97.44 87 GLY A N 1
ATOM 660 C CA . GLY A 1 87 ? -1.675 -13.730 -9.145 1.00 97.44 87 GLY A CA 1
ATOM 661 C C . GLY A 1 87 ? -0.723 -13.084 -8.150 1.00 97.44 87 GLY A C 1
ATOM 662 O O . GLY A 1 87 ? -1.120 -12.422 -7.198 1.00 97.44 87 GLY A O 1
ATOM 663 N N . THR A 1 88 ? 0.574 -13.296 -8.370 1.00 97.31 88 THR A N 1
ATOM 664 C CA . THR A 1 88 ? 1.643 -12.669 -7.587 1.00 97.31 88 THR A CA 1
ATOM 665 C C . THR A 1 88 ? 2.390 -11.655 -8.439 1.00 97.31 88 THR A C 1
ATOM 667 O O . THR A 1 88 ? 2.891 -11.987 -9.513 1.00 97.31 88 THR A O 1
ATOM 670 N N . PHE A 1 89 ? 2.527 -10.441 -7.918 1.00 95.88 89 PHE A N 1
ATOM 671 C CA . PHE A 1 89 ? 3.196 -9.322 -8.568 1.00 95.88 89 PHE A CA 1
ATOM 672 C C . PHE A 1 89 ? 4.319 -8.823 -7.659 1.00 95.88 89 PHE A C 1
ATOM 674 O O . PHE A 1 89 ? 4.086 -8.533 -6.489 1.00 95.88 89 PHE A O 1
ATOM 681 N N . SER A 1 90 ? 5.551 -8.747 -8.168 1.00 94.19 90 SER A N 1
ATOM 682 C CA . SER A 1 90 ? 6.725 -8.395 -7.361 1.00 94.19 90 SER A CA 1
ATOM 683 C C . SER A 1 90 ? 7.444 -7.163 -7.894 1.00 94.19 90 SER A C 1
ATOM 685 O O . SER A 1 90 ? 7.671 -7.056 -9.096 1.00 94.19 90 SER A O 1
ATOM 687 N N . GLY A 1 91 ? 7.829 -6.268 -6.980 1.00 91.69 91 GLY A N 1
ATOM 688 C CA . GLY A 1 91 ? 8.535 -5.025 -7.277 1.00 91.69 91 GLY A CA 1
ATOM 689 C C . GLY A 1 91 ? 9.989 -5.200 -7.721 1.00 91.69 91 GLY A C 1
ATOM 690 O O . GLY A 1 91 ? 10.503 -4.402 -8.494 1.00 91.69 91 GLY A O 1
ATOM 691 N N . GLY A 1 92 ? 10.659 -6.269 -7.283 1.00 89.75 92 GLY A N 1
ATOM 692 C CA . GLY A 1 92 ? 12.083 -6.460 -7.563 1.00 89.75 92 GLY A CA 1
ATOM 693 C C . GLY A 1 92 ? 12.976 -5.505 -6.761 1.00 89.75 92 GLY A C 1
ATOM 694 O O . GLY A 1 92 ? 12.819 -5.364 -5.549 1.00 89.75 92 GLY A O 1
ATOM 695 N N . TRP A 1 93 ? 13.975 -4.909 -7.409 1.00 87.69 93 TRP A N 1
ATOM 696 C CA . TRP A 1 93 ? 14.966 -4.033 -6.783 1.00 87.69 93 TRP A CA 1
ATOM 697 C C . TRP A 1 93 ? 14.557 -2.559 -6.790 1.00 87.69 93 TRP A C 1
ATOM 699 O O . TRP A 1 93 ? 13.903 -2.077 -7.711 1.00 87.69 93 TRP A O 1
ATOM 709 N N . GLY A 1 94 ? 15.071 -1.817 -5.804 1.00 86.06 94 GLY A N 1
ATOM 710 C CA . GLY A 1 94 ? 14.826 -0.380 -5.671 1.00 86.06 94 GLY A CA 1
ATOM 711 C C . GLY A 1 94 ? 13.421 -0.075 -5.160 1.00 86.06 94 GLY A C 1
ATOM 712 O O . GLY A 1 94 ? 12.661 -0.980 -4.867 1.00 86.06 94 GLY A O 1
ATOM 713 N N . ASN A 1 95 ? 13.088 1.205 -5.029 1.00 88.00 95 ASN A N 1
ATOM 714 C CA . ASN A 1 95 ? 11.792 1.609 -4.487 1.00 88.00 95 ASN A CA 1
ATOM 715 C C . ASN A 1 95 ? 10.679 1.351 -5.508 1.00 88.00 95 ASN A C 1
ATOM 717 O O . ASN A 1 95 ? 10.814 1.814 -6.644 1.00 88.00 95 ASN A O 1
ATOM 721 N N . ASN A 1 96 ? 9.604 0.666 -5.112 1.00 92.88 96 ASN A N 1
ATOM 722 C CA . ASN A 1 96 ? 8.562 0.209 -6.036 1.00 92.88 96 ASN A CA 1
ATOM 723 C C . ASN A 1 96 ? 7.183 0.783 -5.714 1.00 92.88 96 ASN A C 1
ATOM 725 O O . ASN A 1 96 ? 6.851 1.054 -4.565 1.00 92.88 96 ASN A O 1
ATOM 729 N N . ILE A 1 97 ? 6.359 0.923 -6.746 1.00 95.50 97 ILE A N 1
ATOM 730 C CA . ILE A 1 97 ? 4.935 1.228 -6.636 1.00 95.50 97 ILE A CA 1
ATOM 731 C C . ILE A 1 97 ? 4.189 0.027 -7.209 1.00 95.50 97 ILE A C 1
ATOM 733 O O . ILE A 1 97 ? 4.258 -0.235 -8.409 1.00 95.50 97 ILE A O 1
ATOM 737 N N . LEU A 1 98 ? 3.501 -0.723 -6.355 1.00 97.50 98 LEU A N 1
ATOM 738 C CA . LEU A 1 98 ? 2.671 -1.857 -6.735 1.00 97.50 98 LEU A CA 1
ATOM 739 C C . LEU A 1 98 ? 1.213 -1.439 -6.586 1.00 97.50 98 LEU A C 1
ATOM 741 O O . LEU A 1 98 ? 0.774 -1.116 -5.489 1.00 97.50 98 LEU A O 1
ATOM 745 N N . ILE A 1 99 ? 0.477 -1.437 -7.690 1.00 97.50 99 ILE A N 1
ATOM 746 C CA . ILE A 1 99 ? -0.939 -1.072 -7.718 1.00 97.50 99 ILE A CA 1
ATOM 747 C C . ILE A 1 99 ? -1.709 -2.317 -8.124 1.00 97.50 99 ILE A C 1
ATOM 749 O O . ILE A 1 99 ? -1.596 -2.738 -9.278 1.00 97.50 99 ILE A O 1
ATOM 753 N N . GLY A 1 100 ? -2.445 -2.917 -7.196 1.00 96.31 100 GLY A N 1
ATOM 754 C CA . GLY A 1 100 ? -3.348 -4.012 -7.519 1.00 96.31 100 GLY A CA 1
ATOM 755 C C . GLY A 1 100 ? -4.522 -3.557 -8.380 1.00 96.31 100 GLY A C 1
ATOM 756 O O . GLY A 1 100 ? -4.796 -2.360 -8.546 1.00 96.31 100 GLY A O 1
ATOM 757 N N . GLY A 1 101 ? -5.143 -4.537 -9.017 1.00 95.12 101 GLY A N 1
ATOM 758 C CA . GLY A 1 101 ? -6.158 -4.356 -10.040 1.00 95.12 101 GLY A CA 1
ATOM 759 C C . GLY A 1 101 ? -7.485 -4.923 -9.578 1.00 95.12 101 GLY A C 1
ATOM 760 O O . GLY A 1 101 ? -7.943 -4.631 -8.483 1.00 95.12 101 GLY A O 1
ATOM 761 N N . VAL A 1 102 ? -8.144 -5.670 -10.460 1.00 95.19 102 VAL A N 1
ATOM 762 C CA . VAL A 1 102 ? -9.309 -6.479 -10.098 1.00 95.19 102 VAL A CA 1
ATOM 763 C C . VAL A 1 102 ? -8.864 -7.931 -9.997 1.00 95.19 102 VAL A C 1
ATOM 765 O O . VAL A 1 102 ? -8.424 -8.474 -11.010 1.00 95.19 102 VAL A O 1
ATOM 768 N N . GLY A 1 103 ? -9.090 -8.573 -8.856 1.00 96.81 103 GLY A N 1
ATOM 769 C CA . GLY A 1 103 ? -8.683 -9.955 -8.598 1.00 96.81 103 GLY A CA 1
ATOM 770 C C . GLY A 1 103 ? -8.114 -10.104 -7.191 1.00 96.81 103 GLY A C 1
ATOM 771 O O . GLY A 1 103 ? -8.022 -9.137 -6.456 1.00 96.81 103 GLY A O 1
ATOM 772 N N . ASN A 1 104 ? -7.789 -11.329 -6.784 1.00 97.94 104 ASN A N 1
ATOM 773 C CA . ASN A 1 104 ? -7.113 -11.571 -5.509 1.00 97.94 104 ASN A CA 1
ATOM 774 C C . ASN A 1 104 ? -5.606 -11.668 -5.756 1.00 97.94 104 ASN A C 1
ATOM 776 O O . ASN A 1 104 ? -5.103 -12.674 -6.276 1.00 97.94 104 ASN A O 1
ATOM 780 N N . GLU A 1 105 ? -4.873 -10.630 -5.383 1.00 98.00 105 GLU A N 1
ATOM 781 C CA . GLU A 1 105 ? -3.468 -10.468 -5.710 1.00 98.00 105 GLU A CA 1
ATOM 782 C C . GLU A 1 105 ? -2.545 -10.605 -4.497 1.00 98.00 105 GLU A C 1
ATOM 784 O O . GLU A 1 105 ? -2.849 -10.245 -3.366 1.00 98.00 105 GLU A O 1
ATOM 789 N N . THR A 1 106 ? -1.344 -11.130 -4.732 1.00 98.38 106 THR A N 1
ATOM 790 C CA . THR A 1 106 ? -0.226 -11.042 -3.790 1.00 98.38 106 THR A CA 1
ATOM 791 C C . THR A 1 106 ? 0.769 -10.013 -4.308 1.00 98.38 106 THR A C 1
ATOM 793 O O . THR A 1 106 ? 1.514 -10.285 -5.252 1.00 98.38 106 THR A O 1
ATOM 796 N N . LEU A 1 107 ? 0.799 -8.839 -3.686 1.00 98.19 107 LEU A N 1
ATOM 797 C CA . LEU A 1 107 ? 1.712 -7.750 -4.018 1.00 98.19 107 LEU A CA 1
ATOM 798 C C . LEU A 1 107 ? 2.958 -7.852 -3.133 1.00 98.19 107 LEU A C 1
ATOM 800 O O . LEU A 1 107 ? 2.863 -7.787 -1.912 1.00 98.19 107 LEU A O 1
ATOM 804 N N . VAL A 1 108 ? 4.139 -8.020 -3.727 1.00 97.00 108 VAL A N 1
ATOM 805 C CA . VAL A 1 108 ? 5.407 -8.208 -3.003 1.00 97.00 108 VAL A CA 1
ATOM 806 C C . VAL A 1 108 ? 6.346 -7.039 -3.274 1.00 97.00 108 VAL A C 1
ATOM 808 O O . VAL A 1 108 ? 6.908 -6.938 -4.364 1.00 97.00 108 VAL A O 1
ATOM 811 N N . GLY A 1 109 ? 6.583 -6.197 -2.266 1.00 94.25 109 GLY A N 1
ATOM 812 C CA . GLY A 1 109 ? 7.338 -4.944 -2.392 1.00 94.25 109 GLY A CA 1
ATOM 813 C C . GLY A 1 109 ? 8.771 -5.088 -2.918 1.00 94.25 109 GLY A C 1
ATOM 814 O O . GLY A 1 109 ? 9.287 -4.158 -3.531 1.00 94.25 109 GLY A O 1
ATOM 815 N N . GLY A 1 110 ? 9.400 -6.256 -2.748 1.00 91.69 110 GLY A N 1
ATOM 816 C CA . GLY A 1 110 ? 10.763 -6.507 -3.217 1.00 91.69 110 GLY A CA 1
ATOM 817 C C . GLY A 1 110 ? 11.813 -5.947 -2.255 1.00 91.69 110 GLY A C 1
ATOM 818 O O . GLY A 1 110 ? 11.851 -6.343 -1.091 1.00 91.69 110 GLY A O 1
ATOM 819 N N . ASN A 1 111 ? 12.696 -5.073 -2.730 1.00 87.75 111 ASN A N 1
ATOM 820 C CA . ASN A 1 111 ? 13.701 -4.370 -1.928 1.00 87.75 111 ASN A CA 1
ATOM 821 C C . ASN A 1 111 ? 13.347 -2.880 -1.801 1.00 87.75 111 ASN A C 1
ATOM 823 O O . ASN A 1 111 ? 12.552 -2.383 -2.579 1.00 87.75 111 ASN A O 1
ATOM 827 N N . GLY A 1 112 ? 13.967 -2.154 -0.870 1.00 87.94 112 GLY A N 1
ATOM 828 C CA . GLY A 1 112 ? 13.781 -0.706 -0.756 1.00 87.94 112 GLY A CA 1
ATOM 829 C C . GLY A 1 112 ? 12.369 -0.292 -0.332 1.00 87.94 112 GLY A C 1
ATOM 830 O O . GLY A 1 112 ? 11.523 -1.116 0.004 1.00 87.94 112 GLY A O 1
ATOM 831 N N . ASN A 1 113 ? 12.117 1.014 -0.328 1.00 90.38 113 ASN A N 1
ATOM 832 C CA . ASN A 1 113 ? 10.831 1.542 0.111 1.00 90.38 113 ASN A CA 1
ATOM 833 C C . ASN A 1 113 ? 9.761 1.274 -0.947 1.00 90.38 113 ASN A C 1
ATOM 835 O O . ASN A 1 113 ? 9.945 1.676 -2.095 1.00 90.38 113 ASN A O 1
ATOM 839 N N . SER A 1 114 ? 8.639 0.672 -0.564 1.00 94.25 114 SER A N 1
ATOM 840 C CA . SER A 1 114 ? 7.577 0.350 -1.518 1.00 94.25 114 SER A CA 1
ATOM 841 C C . SER A 1 114 ? 6.230 0.926 -1.110 1.00 94.25 114 SER A C 1
ATOM 843 O O . SER A 1 114 ? 5.860 0.878 0.060 1.00 94.25 114 SER A O 1
ATOM 845 N N . THR A 1 115 ? 5.488 1.430 -2.091 1.00 97.12 115 THR A N 1
ATOM 846 C CA . THR A 1 115 ? 4.061 1.736 -1.973 1.00 97.12 115 THR A CA 1
ATOM 847 C C . THR A 1 115 ? 3.277 0.566 -2.552 1.00 97.12 115 THR A C 1
ATOM 849 O O . THR A 1 115 ? 3.502 0.189 -3.701 1.00 97.12 115 THR A O 1
ATOM 852 N N . LEU A 1 116 ? 2.388 -0.028 -1.763 1.00 98.31 116 LEU A N 1
ATOM 853 C CA . LEU A 1 116 ? 1.516 -1.128 -2.156 1.00 98.31 116 LEU A CA 1
ATOM 854 C C . LEU A 1 116 ? 0.069 -0.659 -2.005 1.00 98.31 116 LEU A C 1
ATOM 856 O O . LEU A 1 116 ? -0.349 -0.316 -0.904 1.00 98.31 116 LEU A O 1
ATOM 860 N N . VAL A 1 117 ? -0.678 -0.644 -3.103 1.00 98.38 117 VAL A N 1
ATOM 861 C CA . VAL A 1 117 ? -2.101 -0.292 -3.142 1.00 98.38 117 VAL A CA 1
ATOM 862 C C . VAL A 1 117 ? -2.873 -1.573 -3.421 1.00 98.38 117 VAL A C 1
ATOM 864 O O . VAL A 1 117 ? -2.635 -2.166 -4.472 1.00 98.38 117 VAL A O 1
ATOM 867 N N . ALA A 1 118 ? -3.752 -1.997 -2.508 1.00 95.31 118 ALA A N 1
ATOM 868 C CA . ALA A 1 118 ? -4.418 -3.306 -2.581 1.00 95.31 118 ALA A CA 1
ATOM 869 C C . ALA A 1 118 ? -5.147 -3.521 -3.914 1.00 95.31 118 ALA A C 1
ATOM 871 O O . ALA A 1 118 ? -4.799 -4.434 -4.646 1.00 95.31 118 ALA A O 1
ATOM 872 N N . GLY A 1 119 ? -6.035 -2.596 -4.291 1.00 94.81 119 GLY A N 1
ATOM 873 C CA . GLY A 1 119 ? -6.893 -2.758 -5.463 1.00 94.81 119 GLY A CA 1
ATOM 874 C C . GLY A 1 119 ? -8.280 -3.250 -5.063 1.00 94.81 119 GLY A C 1
ATOM 875 O O . GLY A 1 119 ? -8.817 -2.841 -4.033 1.00 94.81 119 GLY A O 1
ATOM 876 N N . GLY A 1 120 ? -8.913 -4.031 -5.933 1.00 94.69 120 GLY A N 1
ATOM 877 C CA . GLY A 1 120 ? -10.218 -4.628 -5.696 1.00 94.69 120 GLY A CA 1
ATOM 878 C C . GLY A 1 120 ? -10.135 -6.147 -5.687 1.00 94.69 120 GLY A C 1
ATOM 879 O O . GLY A 1 120 ? -9.784 -6.745 -6.695 1.00 94.69 120 GLY A O 1
ATOM 880 N N . GLY A 1 121 ? -10.610 -6.754 -4.607 1.00 96.69 121 GLY A N 1
ATOM 881 C CA . GLY A 1 121 ? -10.451 -8.178 -4.329 1.00 96.69 121 GLY A CA 1
ATOM 882 C C . GLY A 1 121 ? -9.819 -8.337 -2.955 1.00 96.69 121 GLY A C 1
ATOM 883 O O . GLY A 1 121 ? -9.643 -7.345 -2.255 1.00 96.69 121 GLY A O 1
ATOM 884 N N . ASN A 1 122 ? -9.594 -9.578 -2.528 1.00 98.00 122 ASN A N 1
ATOM 885 C CA . ASN A 1 122 ? -8.964 -9.855 -1.243 1.00 98.00 122 ASN A CA 1
ATOM 886 C C . ASN A 1 122 ? -7.460 -10.033 -1.450 1.00 98.00 122 ASN A C 1
ATOM 888 O O . ASN A 1 122 ? -7.012 -11.114 -1.855 1.00 98.00 122 ASN A O 1
ATOM 892 N N . ASP A 1 123 ? -6.692 -8.993 -1.153 1.00 98.38 123 ASP A N 1
ATOM 893 C CA . ASP A 1 123 ? -5.287 -8.922 -1.521 1.00 98.38 123 ASP A CA 1
ATOM 894 C C . ASP A 1 123 ? -4.358 -9.237 -0.347 1.00 98.38 123 ASP A C 1
ATOM 896 O O . ASP A 1 123 ? -4.676 -9.085 0.832 1.00 98.38 123 ASP A O 1
ATOM 900 N N . THR A 1 124 ? -3.152 -9.701 -0.660 1.00 98.56 124 THR A N 1
ATOM 901 C CA . THR A 1 124 ? -2.060 -9.866 0.301 1.00 98.56 124 THR A CA 1
ATOM 902 C C . THR A 1 124 ? -0.914 -8.940 -0.074 1.00 98.56 124 THR A C 1
ATOM 904 O O . THR A 1 124 ? -0.190 -9.178 -1.039 1.00 98.56 124 THR A O 1
ATOM 907 N N . MET A 1 125 ? -0.703 -7.900 0.725 1.00 98.38 125 MET A N 1
ATOM 908 C CA . MET A 1 125 ? 0.390 -6.950 0.567 1.00 98.38 125 MET A CA 1
ATOM 909 C C . MET A 1 125 ? 1.562 -7.326 1.469 1.00 98.38 125 MET A C 1
ATOM 911 O O . MET A 1 125 ? 1.516 -7.201 2.693 1.00 98.38 125 MET A O 1
ATOM 915 N N . VAL A 1 126 ? 2.645 -7.784 0.853 1.00 97.50 126 VAL A N 1
ATOM 916 C CA . VAL A 1 126 ? 3.880 -8.183 1.522 1.00 97.50 126 VAL A CA 1
ATOM 917 C C . VAL A 1 126 ? 4.914 -7.076 1.365 1.00 97.50 126 VAL A C 1
ATOM 919 O O . VAL A 1 126 ? 5.372 -6.796 0.256 1.00 97.50 126 VAL A O 1
ATOM 922 N N . GLY A 1 127 ? 5.321 -6.478 2.484 1.00 94.62 127 GLY A N 1
ATOM 923 C CA . GLY A 1 127 ? 6.342 -5.432 2.500 1.00 94.62 127 GLY A CA 1
ATOM 924 C C . GLY A 1 127 ? 7.685 -5.873 1.927 1.00 94.62 127 GLY A C 1
ATOM 925 O O . GLY A 1 127 ? 8.023 -7.063 1.901 1.00 94.62 127 GLY A O 1
ATOM 926 N N . SER A 1 128 ? 8.476 -4.890 1.507 1.00 91.50 128 SER A N 1
ATOM 927 C CA . SER A 1 128 ? 9.845 -5.100 1.051 1.00 91.50 128 SER A CA 1
ATOM 928 C C . SER A 1 128 ? 10.747 -5.698 2.131 1.00 91.50 128 SER A C 1
ATOM 930 O O . SER A 1 128 ? 10.542 -5.516 3.327 1.00 91.50 128 SER A O 1
ATOM 932 N N . THR A 1 129 ? 11.813 -6.382 1.715 1.00 87.38 129 THR A N 1
ATOM 933 C CA . THR A 1 129 ? 12.816 -6.975 2.616 1.00 87.38 129 THR A CA 1
ATOM 934 C C . THR A 1 129 ? 13.701 -5.947 3.326 1.00 87.38 129 THR A C 1
ATOM 936 O O . THR A 1 129 ? 14.429 -6.304 4.246 1.00 87.38 129 THR A O 1
ATOM 939 N N . SER A 1 130 ? 13.694 -4.696 2.874 1.00 86.06 130 SER A N 1
ATOM 940 C CA . SER A 1 130 ? 14.431 -3.561 3.435 1.00 86.06 130 SER A CA 1
ATOM 941 C C . SER A 1 130 ? 13.617 -2.288 3.216 1.00 86.06 130 SER A C 1
ATOM 943 O O . SER A 1 130 ? 12.773 -2.260 2.328 1.00 86.06 130 SER A O 1
ATOM 945 N N . GLY A 1 131 ? 13.886 -1.236 3.990 1.00 87.56 131 GLY A N 1
ATOM 946 C CA . GLY A 1 131 ? 13.188 0.040 3.841 1.00 87.56 131 GLY A CA 1
ATOM 947 C C . GLY A 1 131 ? 11.787 0.082 4.462 1.00 87.56 131 GLY A C 1
ATOM 948 O O . GLY A 1 131 ? 11.295 -0.886 5.045 1.00 87.56 131 GLY A O 1
ATOM 949 N N . SER A 1 132 ? 11.175 1.257 4.367 1.00 91.75 132 SER A N 1
ATOM 950 C CA . SER A 1 132 ? 9.836 1.577 4.864 1.00 91.75 132 SER A CA 1
ATOM 951 C C . SER A 1 132 ? 8.791 1.364 3.777 1.00 91.75 132 SER A C 1
ATOM 953 O O . SER A 1 132 ? 9.007 1.762 2.634 1.00 91.75 132 SER A O 1
ATOM 955 N N . ASN A 1 133 ? 7.640 0.802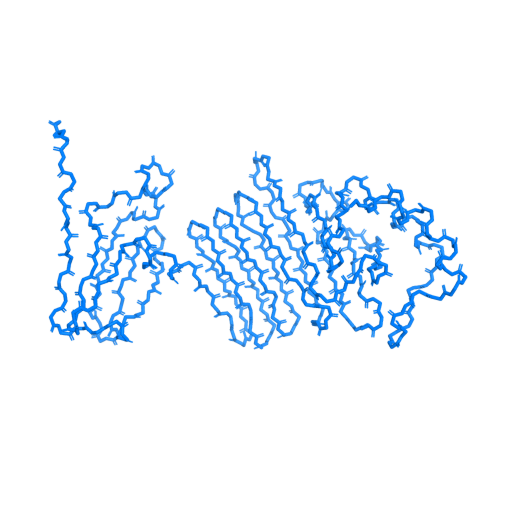 4.137 1.00 95.06 133 ASN A N 1
ATOM 956 C CA . ASN A 1 133 ? 6.560 0.544 3.186 1.00 95.06 133 ASN A CA 1
ATOM 957 C C . ASN A 1 133 ? 5.339 1.419 3.478 1.00 95.06 133 ASN A C 1
ATOM 959 O O . ASN A 1 133 ? 5.025 1.673 4.638 1.00 95.06 133 ASN A O 1
ATOM 963 N N . LEU A 1 134 ? 4.633 1.835 2.435 1.00 97.31 134 LEU A N 1
ATOM 964 C CA . LEU A 1 134 ? 3.311 2.440 2.525 1.00 97.31 134 LEU A CA 1
ATOM 965 C C . LEU A 1 134 ? 2.294 1.436 1.981 1.00 97.31 134 LEU A C 1
ATOM 967 O O . LEU A 1 134 ? 2.392 1.038 0.825 1.00 97.31 134 LEU A O 1
ATOM 971 N N . TYR A 1 135 ? 1.350 1.014 2.814 1.00 98.50 135 TYR A N 1
ATOM 972 C CA . TYR A 1 135 ? 0.226 0.170 2.414 1.00 98.50 135 TYR A CA 1
ATOM 973 C C . TYR A 1 135 ? -1.017 1.050 2.320 1.00 98.50 135 TYR A C 1
ATOM 975 O O . TYR A 1 135 ? -1.412 1.635 3.326 1.00 98.50 135 TYR A O 1
ATOM 983 N N . GLU A 1 136 ? -1.616 1.162 1.141 1.00 98.56 136 GLU A N 1
ATOM 984 C CA . GLU A 1 136 ? -2.793 1.999 0.894 1.00 98.56 136 GLU A CA 1
ATOM 985 C C . GLU A 1 136 ? -4.036 1.124 0.726 1.00 98.56 136 GLU A C 1
ATOM 987 O O . GLU A 1 136 ? -4.084 0.225 -0.119 1.00 98.56 136 GLU A O 1
ATOM 992 N N . ILE A 1 137 ? -5.049 1.414 1.539 1.00 98.06 137 ILE A N 1
ATOM 993 C CA . ILE A 1 137 ? -6.331 0.716 1.577 1.00 98.06 137 ILE A CA 1
ATOM 994 C C . ILE A 1 137 ? -7.433 1.722 1.282 1.00 98.06 137 ILE A C 1
ATOM 996 O O . ILE A 1 137 ? -7.552 2.744 1.957 1.00 98.06 137 ILE A O 1
ATOM 1000 N N . GLN A 1 138 ? -8.285 1.414 0.309 1.00 96.69 138 GLN A N 1
ATOM 1001 C CA . GLN A 1 138 ? -9.508 2.182 0.096 1.00 96.69 138 GLN A CA 1
ATOM 1002 C C . GLN A 1 138 ? -10.564 1.750 1.118 1.00 96.69 138 GLN A C 1
ATOM 1004 O O . GLN A 1 138 ? -10.760 0.561 1.352 1.00 96.69 138 GLN A O 1
ATOM 1009 N N . ALA A 1 139 ? -11.300 2.698 1.694 1.00 92.56 139 ALA A N 1
ATOM 1010 C CA . ALA A 1 139 ? -12.317 2.441 2.717 1.00 92.56 139 ALA A CA 1
ATOM 1011 C C . ALA A 1 139 ? -13.459 1.518 2.273 1.00 92.56 139 ALA A C 1
ATOM 1013 O O . ALA A 1 139 ? -14.193 1.021 3.117 1.00 92.56 139 ALA A O 1
ATOM 1014 N N . SER A 1 140 ? -13.626 1.323 0.964 1.00 90.69 140 SER A N 1
ATOM 1015 C CA . SER A 1 140 ? -14.584 0.396 0.360 1.00 90.69 140 SER A CA 1
ATOM 1016 C C . SER A 1 140 ? -13.907 -0.755 -0.396 1.00 90.69 140 SER A C 1
ATOM 1018 O O . SER A 1 140 ? -14.514 -1.314 -1.312 1.00 90.69 140 SER A O 1
ATOM 1020 N N . ALA A 1 141 ? -12.644 -1.061 -0.087 1.00 92.12 141 ALA A N 1
ATOM 1021 C CA . ALA A 1 141 ? -11.946 -2.234 -0.607 1.00 92.12 141 ALA A CA 1
ATOM 1022 C C . ALA A 1 141 ? -12.565 -3.529 -0.053 1.00 92.12 141 ALA A C 1
ATOM 1024 O O . ALA A 1 141 ? -13.443 -3.499 0.819 1.00 92.12 141 ALA A O 1
ATOM 1025 N N . ALA A 1 142 ? -12.132 -4.683 -0.556 1.00 94.62 142 ALA A N 1
ATOM 1026 C CA . ALA A 1 142 ? -12.526 -5.943 0.063 1.00 94.62 142 ALA A CA 1
ATOM 1027 C C . ALA A 1 142 ? -11.687 -6.196 1.333 1.00 94.62 142 ALA A C 1
ATOM 1029 O O . ALA A 1 142 ? -11.324 -5.255 2.043 1.00 94.62 142 ALA A O 1
ATOM 1030 N N . SER A 1 143 ? -11.490 -7.457 1.710 1.00 96.38 143 SER A N 1
ATOM 1031 C CA . SER A 1 143 ? -10.697 -7.792 2.890 1.00 96.38 143 SER A CA 1
ATOM 1032 C C . SER A 1 143 ? -9.255 -8.096 2.508 1.00 96.38 143 SER A C 1
ATOM 1034 O O . SER A 1 143 ? -9.005 -9.067 1.800 1.00 96.38 143 SER A O 1
ATOM 1036 N N . ASP A 1 144 ? -8.318 -7.337 3.063 1.00 98.44 144 ASP A N 1
ATOM 1037 C CA . ASP A 1 144 ? -6.904 -7.413 2.709 1.00 98.44 144 ASP A CA 1
ATOM 1038 C C . ASP A 1 144 ? -6.044 -7.918 3.868 1.00 98.44 144 ASP A C 1
ATOM 1040 O O . ASP A 1 144 ? -6.390 -7.832 5.049 1.00 98.44 144 ASP A O 1
ATOM 1044 N N . THR A 1 145 ? -4.873 -8.445 3.532 1.00 98.69 145 THR A N 1
ATOM 1045 C CA . THR A 1 145 ? -3.851 -8.865 4.490 1.00 98.69 145 THR A CA 1
ATOM 1046 C C . THR A 1 145 ? -2.570 -8.079 4.269 1.00 98.69 145 THR A C 1
ATOM 1048 O O . THR A 1 145 ? -2.029 -8.043 3.168 1.00 98.69 145 THR A O 1
ATOM 1051 N N . VAL A 1 146 ? -2.031 -7.502 5.338 1.00 98.56 146 VAL A N 1
ATOM 1052 C CA . VAL A 1 146 ? -0.718 -6.857 5.357 1.00 98.56 146 VAL A CA 1
ATOM 1053 C C . VAL A 1 146 ? 0.273 -7.765 6.069 1.00 98.56 146 VAL A C 1
ATOM 1055 O O . VAL A 1 146 ? 0.097 -8.122 7.232 1.00 98.56 146 VAL A O 1
ATOM 1058 N N . VAL A 1 147 ? 1.362 -8.102 5.384 1.00 97.44 147 VAL A N 1
ATOM 1059 C CA . VAL A 1 147 ? 2.522 -8.782 5.966 1.00 97.44 147 VAL A CA 1
ATOM 1060 C C . VAL A 1 147 ? 3.669 -7.785 6.001 1.00 97.44 147 VAL A C 1
ATOM 1062 O O . VAL A 1 147 ? 4.442 -7.670 5.042 1.00 97.44 147 VAL A O 1
ATOM 1065 N N . ASN A 1 148 ? 3.783 -7.043 7.104 1.00 93.62 148 ASN A N 1
ATOM 1066 C CA . ASN A 1 148 ? 4.868 -6.084 7.240 1.00 93.62 148 ASN A CA 1
ATOM 1067 C C . ASN A 1 148 ? 6.193 -6.810 7.493 1.00 93.62 148 ASN A C 1
ATOM 1069 O O . ASN A 1 148 ? 6.319 -7.600 8.425 1.00 93.62 148 ASN A O 1
ATOM 1073 N N . ARG A 1 149 ? 7.192 -6.546 6.647 1.00 82.06 149 ARG A N 1
ATOM 1074 C CA . ARG A 1 149 ? 8.539 -7.108 6.784 1.00 82.06 149 ARG A CA 1
ATOM 1075 C C . ARG A 1 149 ? 9.505 -5.997 7.178 1.00 82.06 149 ARG A C 1
ATOM 1077 O O . ARG A 1 149 ? 10.065 -5.327 6.318 1.00 82.06 149 ARG A O 1
ATOM 1084 N N . THR A 1 150 ? 9.752 -5.789 8.470 1.00 66.12 150 THR A N 1
ATOM 1085 C CA . THR A 1 150 ? 10.839 -4.886 8.882 1.00 66.12 150 THR A CA 1
ATOM 1086 C C . THR A 1 150 ? 12.162 -5.654 8.871 1.00 66.12 150 THR A C 1
ATOM 1088 O O . THR A 1 150 ? 12.576 -6.252 9.866 1.00 66.12 150 THR A O 1
ATOM 1091 N N . GLY A 1 151 ? 12.834 -5.707 7.723 1.00 54.53 151 GLY A N 1
ATOM 1092 C CA . GLY A 1 151 ? 14.182 -6.265 7.652 1.00 54.53 151 GLY A CA 1
ATOM 1093 C C . GLY A 1 151 ? 15.202 -5.344 8.321 1.00 54.53 151 GLY A C 1
ATOM 1094 O O . GLY A 1 151 ? 15.670 -4.407 7.689 1.00 54.53 151 GLY A O 1
ATOM 1095 N N . GLY A 1 152 ? 15.546 -5.619 9.585 1.00 53.03 152 GLY A N 1
ATOM 1096 C CA . GLY A 1 152 ? 16.829 -5.303 10.241 1.00 53.03 152 GLY A CA 1
ATOM 1097 C C . GLY A 1 152 ? 17.262 -3.838 10.437 1.00 53.03 152 GLY A C 1
ATOM 1098 O O . GLY A 1 152 ? 18.180 -3.600 11.219 1.00 53.03 152 GLY A O 1
ATOM 1099 N N . THR A 1 153 ? 16.638 -2.858 9.786 1.00 55.47 153 THR A N 1
ATOM 1100 C CA . THR A 1 153 ? 16.885 -1.419 9.973 1.00 55.47 153 THR A CA 1
ATOM 1101 C C . THR A 1 153 ? 15.653 -0.731 10.556 1.00 55.47 153 THR A C 1
ATOM 1103 O O . THR A 1 153 ? 14.558 -1.285 10.502 1.00 55.47 153 THR A O 1
ATOM 1106 N N . ALA A 1 154 ? 15.831 0.456 11.149 1.00 60.53 154 ALA A N 1
ATOM 1107 C CA . ALA A 1 154 ? 14.744 1.286 11.674 1.00 60.53 154 ALA A CA 1
ATOM 1108 C C . ALA A 1 154 ? 13.826 1.745 10.527 1.00 60.53 154 ALA A C 1
ATOM 1110 O O . ALA A 1 154 ? 13.979 2.834 9.980 1.00 60.53 154 ALA A O 1
ATOM 1111 N N . ASN A 1 155 ? 12.921 0.861 10.122 1.00 72.50 155 ASN A N 1
ATOM 1112 C CA . ASN A 1 155 ? 11.943 1.097 9.077 1.00 72.50 155 ASN A CA 1
ATOM 1113 C C . ASN A 1 155 ? 10.676 1.650 9.737 1.00 72.50 155 ASN A C 1
ATOM 1115 O O . ASN A 1 155 ? 10.304 1.228 10.829 1.00 72.50 155 ASN A O 1
ATOM 1119 N N . SER A 1 156 ? 10.043 2.609 9.071 1.00 88.56 156 SER A N 1
ATOM 1120 C CA . SER A 1 156 ? 8.808 3.260 9.500 1.00 88.56 156 SER A CA 1
ATOM 1121 C C . SER A 1 156 ? 7.748 3.020 8.436 1.00 88.56 156 SER A C 1
ATOM 1123 O O . SER A 1 156 ? 7.545 3.858 7.560 1.00 88.56 156 SER A O 1
ATOM 1125 N N . SER A 1 157 ? 7.138 1.840 8.470 1.00 95.50 157 SER A N 1
ATOM 1126 C CA . SER A 1 157 ? 6.031 1.490 7.587 1.00 95.50 157 SER A CA 1
ATOM 1127 C C . SER A 1 157 ? 4.728 2.139 8.053 1.00 95.50 157 SER A C 1
ATOM 1129 O O . SER A 1 157 ? 4.474 2.233 9.254 1.00 95.50 157 SER A O 1
ATOM 1131 N N . THR A 1 158 ? 3.876 2.502 7.099 1.00 97.69 158 THR A N 1
ATOM 1132 C CA . THR A 1 158 ? 2.576 3.131 7.341 1.00 97.69 158 THR A CA 1
ATOM 1133 C C . THR A 1 158 ? 1.466 2.317 6.691 1.00 97.69 158 THR A C 1
ATOM 1135 O O . THR A 1 158 ? 1.591 1.925 5.533 1.00 97.69 158 THR A O 1
ATOM 1138 N N . LEU A 1 159 ? 0.370 2.097 7.415 1.00 98.38 159 LEU A N 1
ATOM 1139 C CA . LEU A 1 159 ? -0.912 1.694 6.836 1.00 98.38 159 LEU A CA 1
ATOM 1140 C C . LEU A 1 159 ? -1.786 2.940 6.679 1.00 98.38 159 LEU A C 1
ATOM 1142 O O . LEU A 1 159 ? -2.082 3.613 7.664 1.00 98.38 159 LEU A O 1
ATOM 1146 N N . GLN A 1 160 ? -2.188 3.260 5.458 1.00 98.69 160 GLN A N 1
ATOM 1147 C CA . GLN A 1 160 ? -3.016 4.416 5.147 1.00 98.69 160 GLN A CA 1
ATOM 1148 C C . GLN A 1 160 ? -4.398 3.965 4.687 1.00 98.69 160 GLN A C 1
ATOM 1150 O O . GLN A 1 160 ? -4.524 3.160 3.766 1.00 98.69 160 GLN A O 1
ATOM 1155 N N . PHE A 1 161 ? -5.426 4.520 5.323 1.00 98.31 161 PHE A N 1
ATOM 1156 C CA . PHE A 1 161 ? -6.808 4.381 4.893 1.00 98.31 161 PHE A CA 1
ATOM 1157 C C . PHE A 1 161 ? -7.252 5.630 4.140 1.00 98.31 161 PHE A C 1
ATOM 1159 O O . PHE A 1 161 ? -7.324 6.721 4.708 1.00 98.31 161 PHE A O 1
ATOM 1166 N N . ASP A 1 162 ? -7.630 5.446 2.882 1.00 96.31 162 ASP A N 1
ATOM 1167 C CA . ASP A 1 162 ? -8.241 6.481 2.062 1.00 96.31 162 ASP A CA 1
ATOM 1168 C C . ASP A 1 162 ? -9.764 6.373 2.146 1.00 96.31 162 ASP A C 1
ATOM 1170 O O . ASP A 1 162 ? -10.349 5.321 1.894 1.00 96.31 162 ASP A O 1
ATOM 1174 N N . GLY A 1 163 ? -10.432 7.471 2.500 1.00 94.69 163 GLY A N 1
ATOM 1175 C CA . GLY A 1 163 ? -11.894 7.527 2.601 1.00 94.69 163 GLY A CA 1
ATOM 1176 C C . GLY A 1 163 ? -12.499 7.004 3.913 1.00 94.69 163 GLY A C 1
ATOM 1177 O O . GLY A 1 163 ? -13.722 6.926 3.999 1.00 94.69 163 GLY A O 1
ATOM 1178 N N . ALA A 1 164 ? -11.685 6.674 4.924 1.00 95.62 164 ALA A N 1
ATOM 1179 C CA . ALA A 1 164 ? -12.140 6.355 6.282 1.00 95.62 164 ALA A CA 1
ATOM 1180 C C . ALA A 1 164 ? -11.460 7.265 7.312 1.00 95.62 164 ALA A C 1
ATOM 1182 O O . ALA A 1 164 ? -10.234 7.276 7.427 1.00 95.62 164 ALA A O 1
ATOM 1183 N N . ASN A 1 165 ? -12.252 8.025 8.066 1.00 96.12 165 ASN A N 1
ATOM 1184 C CA . ASN A 1 165 ? -11.750 8.881 9.140 1.00 96.12 165 ASN A CA 1
ATOM 1185 C C . ASN A 1 165 ? -11.361 8.065 10.381 1.00 96.12 165 ASN A C 1
ATOM 1187 O O . ASN A 1 165 ? -11.767 6.915 10.546 1.00 96.12 165 ASN A O 1
ATOM 1191 N N . SER A 1 166 ? -10.591 8.674 11.285 1.00 96.56 166 SER A N 1
ATOM 1192 C CA . SER A 1 166 ? -10.090 8.012 12.500 1.00 96.56 166 SER A CA 1
ATOM 1193 C C . SER A 1 166 ? -11.179 7.411 13.407 1.00 96.56 166 SER A C 1
ATOM 1195 O O . SER A 1 166 ? -10.940 6.397 14.059 1.00 96.56 166 SER A O 1
ATOM 1197 N N . ASP A 1 167 ? -12.376 8.000 13.439 1.00 94.06 167 ASP A N 1
ATOM 1198 C CA . ASP A 1 167 ? -13.549 7.519 14.185 1.00 94.06 167 ASP A CA 1
ATOM 1199 C C . ASP A 1 167 ? -14.337 6.411 13.461 1.00 94.06 167 ASP A C 1
ATOM 1201 O O . ASP A 1 167 ? -15.231 5.802 14.049 1.00 94.06 167 ASP A O 1
ATOM 1205 N N . GLN A 1 168 ? -13.984 6.118 12.207 1.00 95.44 168 GLN A N 1
ATOM 1206 C CA . GLN A 1 168 ? -14.547 5.030 11.407 1.00 95.44 168 GLN A CA 1
ATOM 1207 C C . GLN A 1 168 ? -13.664 3.774 11.413 1.00 95.44 168 GLN A C 1
ATOM 1209 O O . GLN A 1 168 ? -14.049 2.761 10.833 1.00 95.44 168 GLN A O 1
ATOM 1214 N N . LEU A 1 169 ? -12.497 3.811 12.059 1.00 96.81 169 LEU A N 1
ATOM 1215 C CA . LEU A 1 169 ? -11.596 2.665 12.163 1.00 96.81 169 LEU A CA 1
ATOM 1216 C C . LEU A 1 169 ? -11.840 1.901 13.466 1.00 96.81 169 LEU A C 1
ATOM 1218 O O . LEU A 1 169 ? -11.796 2.468 14.558 1.00 96.81 169 LEU A O 1
ATOM 1222 N N . TRP A 1 170 ? -12.074 0.596 13.346 1.00 97.31 170 TRP A N 1
ATOM 1223 C CA . TRP A 1 170 ? -12.323 -0.311 14.462 1.00 97.31 170 TRP A CA 1
ATOM 1224 C C . TRP A 1 170 ? -11.190 -1.326 14.609 1.00 97.31 170 TRP A C 1
ATOM 1226 O O . TRP A 1 170 ? -10.884 -2.048 13.664 1.00 97.31 170 TRP A O 1
ATOM 1236 N N . PHE A 1 171 ? -10.594 -1.413 15.796 1.00 98.38 171 PHE A N 1
ATOM 1237 C CA . PHE A 1 171 ? -9.395 -2.204 16.070 1.00 98.38 171 PHE A CA 1
ATOM 1238 C C . PHE A 1 171 ? -9.724 -3.421 16.932 1.00 98.38 171 PHE A C 1
ATOM 1240 O O . PHE A 1 171 ? -10.356 -3.302 17.983 1.00 98.38 171 PHE A O 1
ATOM 1247 N N . GLN A 1 172 ? -9.264 -4.599 16.513 1.00 98.25 172 GLN A N 1
ATOM 1248 C CA . GLN A 1 172 ? -9.462 -5.849 17.241 1.00 98.25 172 GLN A CA 1
ATOM 1249 C C . GLN A 1 172 ? -8.189 -6.693 17.252 1.00 98.25 172 GLN A C 1
ATOM 1251 O O . GLN A 1 172 ? -7.512 -6.846 16.240 1.00 98.25 172 GLN A O 1
ATOM 1256 N N . HIS A 1 173 ? -7.915 -7.313 18.395 1.00 98.19 173 HIS A N 1
ATOM 1257 C CA . HIS A 1 173 ? -6.929 -8.382 18.502 1.00 98.19 173 HIS A CA 1
ATOM 1258 C C . HIS A 1 173 ? -7.594 -9.702 18.106 1.00 98.19 173 HIS A C 1
ATOM 1260 O O . HIS A 1 173 ? -8.510 -10.165 18.791 1.00 98.19 173 HIS A O 1
ATOM 1266 N N . VAL A 1 174 ? -7.142 -10.311 17.006 1.00 98.06 174 VAL A N 1
ATOM 1267 C CA . VAL A 1 174 ? -7.686 -11.577 16.497 1.00 98.06 174 VAL A CA 1
ATOM 1268 C C . VAL A 1 174 ? -6.561 -12.592 16.319 1.00 98.06 174 VAL A C 1
ATOM 1270 O O . VAL A 1 174 ? -5.755 -12.506 15.397 1.00 98.06 174 VAL A O 1
ATOM 1273 N N . GLY A 1 175 ? -6.507 -13.590 17.203 1.00 98.06 175 GLY A N 1
ATOM 1274 C CA . GLY A 1 175 ? -5.443 -14.594 17.177 1.00 98.06 175 GLY A CA 1
ATOM 1275 C C . GLY A 1 175 ? -4.076 -13.957 17.420 1.00 98.06 175 GLY A C 1
ATOM 1276 O O . GLY A 1 175 ? -3.806 -13.519 18.526 1.00 98.06 175 GLY A O 1
ATOM 1277 N N . ASN A 1 176 ? -3.230 -13.926 16.392 1.00 98.25 176 ASN A N 1
ATOM 1278 C CA . ASN A 1 176 ? -1.902 -13.306 16.425 1.00 98.25 176 ASN A CA 1
ATOM 1279 C C . ASN A 1 176 ? -1.842 -11.970 15.662 1.00 98.25 176 ASN A C 1
ATOM 1281 O O . ASN A 1 176 ? -0.782 -11.341 15.602 1.00 98.25 176 ASN A O 1
ATOM 1285 N N . ASP A 1 177 ? -2.961 -11.548 15.078 1.00 98.75 177 ASP A N 1
ATOM 1286 C CA . ASP A 1 177 ? -3.037 -10.461 14.113 1.00 98.75 177 ASP A CA 1
ATOM 1287 C C . ASP A 1 177 ? -3.794 -9.264 14.702 1.00 98.75 177 ASP A C 1
ATOM 1289 O O . ASP A 1 177 ? -4.636 -9.406 15.599 1.00 98.75 177 ASP A O 1
ATOM 1293 N N . LEU A 1 178 ? -3.503 -8.077 14.170 1.00 98.69 178 LEU A N 1
ATOM 1294 C CA . LEU A 1 178 ? -4.336 -6.895 14.369 1.00 98.69 178 LEU A CA 1
ATOM 1295 C C . LEU A 1 178 ? -5.333 -6.818 13.218 1.00 98.69 178 LEU A C 1
ATOM 1297 O O . LEU A 1 178 ? -4.932 -6.663 12.069 1.00 98.69 178 LEU A O 1
ATOM 1301 N N . LEU A 1 179 ? -6.621 -6.874 13.533 1.00 98.62 179 LEU A N 1
ATOM 1302 C CA . LEU A 1 179 ? -7.689 -6.636 12.574 1.00 98.62 179 LEU A CA 1
ATOM 1303 C C . LEU A 1 179 ? -8.148 -5.177 12.674 1.00 98.62 179 LEU A C 1
ATOM 1305 O O . LEU A 1 179 ? -8.543 -4.726 13.751 1.00 98.62 179 LEU A O 1
ATOM 1309 N N . VAL A 1 180 ? -8.133 -4.460 11.551 1.00 98.31 180 VAL A N 1
ATOM 1310 C CA . VAL A 1 180 ? -8.674 -3.101 11.422 1.00 98.31 180 VAL A CA 1
ATOM 1311 C C . VAL A 1 180 ? -9.858 -3.132 10.462 1.00 98.31 180 VAL A C 1
ATOM 1313 O O . VAL A 1 180 ? -9.695 -3.441 9.287 1.00 98.31 180 VAL A O 1
ATOM 1316 N N . SER A 1 181 ? -11.059 -2.837 10.952 1.00 96.62 181 SER A N 1
ATOM 1317 C CA . SER A 1 181 ? -12.283 -2.785 10.140 1.00 96.62 181 SER A CA 1
ATOM 1318 C C . SER A 1 181 ? -12.712 -1.344 9.888 1.00 96.62 181 SER A C 1
ATOM 1320 O O . SER A 1 181 ? -12.555 -0.495 10.765 1.00 96.62 181 SER A O 1
ATOM 1322 N N . VAL A 1 182 ? -13.308 -1.079 8.725 1.00 95.50 182 VAL A N 1
ATOM 1323 C CA . VAL A 1 182 ? -13.898 0.230 8.412 1.00 95.50 182 VAL A CA 1
ATOM 1324 C C . VAL A 1 182 ? -15.403 0.188 8.670 1.00 95.50 182 VAL A C 1
ATOM 1326 O O . VAL A 1 182 ? -16.159 -0.499 7.977 1.00 95.50 182 VAL A O 1
ATOM 1329 N N . ILE A 1 183 ? -15.844 0.944 9.674 1.00 92.75 183 ILE A N 1
ATOM 1330 C CA . ILE A 1 183 ? -17.241 1.058 10.098 1.00 92.75 183 ILE A CA 1
ATOM 1331 C C . ILE A 1 183 ? -18.127 1.463 8.913 1.00 92.75 183 ILE A C 1
ATOM 1333 O O . ILE A 1 183 ? -17.822 2.381 8.155 1.00 92.75 183 ILE A O 1
ATOM 1337 N N . GLY A 1 184 ? -19.247 0.757 8.758 1.00 88.81 184 GLY A N 1
ATOM 1338 C CA . GLY A 1 184 ? -20.211 0.998 7.685 1.00 88.81 184 GLY A CA 1
ATOM 1339 C C . GLY A 1 184 ? -19.925 0.239 6.392 1.00 88.81 184 GLY A C 1
ATOM 1340 O O . GLY A 1 184 ? -20.785 0.233 5.512 1.00 88.81 184 GLY A O 1
ATOM 1341 N N . THR A 1 185 ? -18.793 -0.461 6.296 1.00 91.25 185 THR A N 1
ATOM 1342 C CA . THR A 1 185 ? -18.379 -1.211 5.101 1.00 91.25 185 THR A CA 1
ATOM 1343 C C . THR A 1 185 ? -18.084 -2.680 5.430 1.00 91.25 185 THR A C 1
ATOM 1345 O O . THR A 1 185 ? -18.195 -3.108 6.580 1.00 91.25 185 THR A O 1
ATOM 1348 N N . SER A 1 186 ? -17.734 -3.470 4.412 1.00 91.12 186 SER A N 1
ATOM 1349 C CA . SER A 1 186 ? -17.170 -4.817 4.577 1.00 91.12 186 SER A CA 1
ATOM 1350 C C . SER A 1 186 ? -15.639 -4.830 4.606 1.00 91.12 186 SER A C 1
ATOM 1352 O O . SER A 1 186 ? -15.052 -5.907 4.682 1.00 91.12 186 SER A O 1
ATOM 1354 N N . THR A 1 187 ? -14.990 -3.669 4.500 1.00 94.25 187 THR A N 1
ATOM 1355 C CA . THR A 1 187 ? -13.534 -3.563 4.426 1.00 94.25 187 THR A CA 1
ATOM 1356 C C . THR A 1 187 ? -12.915 -3.927 5.765 1.00 94.25 187 THR A C 1
ATOM 1358 O O . THR A 1 187 ? -13.278 -3.390 6.818 1.00 94.25 187 THR A O 1
ATOM 1361 N N . GLN A 1 188 ? -11.964 -4.852 5.710 1.00 95.94 188 GLN A N 1
ATOM 1362 C CA . GLN A 1 188 ? -11.199 -5.323 6.855 1.00 95.94 188 GLN A CA 1
ATOM 1363 C C . GLN A 1 188 ? -9.759 -5.550 6.424 1.00 95.94 188 GLN A C 1
ATOM 1365 O O . GLN A 1 188 ? -9.516 -6.103 5.359 1.00 95.94 188 GLN A O 1
ATOM 1370 N N . VAL A 1 189 ? -8.809 -5.156 7.260 1.00 98.44 189 VAL A N 1
ATOM 1371 C CA . VAL A 1 189 ? -7.383 -5.348 7.010 1.00 98.44 189 VAL A CA 1
ATOM 1372 C C . VAL A 1 189 ? -6.794 -6.124 8.173 1.00 98.44 189 VAL A C 1
ATOM 1374 O O . VAL A 1 189 ? -6.844 -5.657 9.311 1.00 98.44 189 VAL A O 1
ATOM 1377 N N . SER A 1 190 ? -6.238 -7.302 7.899 1.00 98.62 190 SER A N 1
ATOM 1378 C CA . SER A 1 190 ? -5.480 -8.069 8.890 1.00 98.62 190 SER A CA 1
ATOM 1379 C C . SER A 1 190 ? -3.991 -7.764 8.762 1.00 98.62 190 SER A C 1
ATOM 1381 O O . SER A 1 190 ? -3.389 -8.031 7.723 1.00 98.62 190 SER A O 1
ATOM 1383 N N . ILE A 1 191 ? -3.370 -7.229 9.812 1.00 98.50 191 ILE A N 1
ATOM 1384 C CA . ILE A 1 191 ? -1.915 -7.090 9.896 1.00 98.50 191 ILE A CA 1
ATOM 1385 C C . ILE A 1 191 ? -1.353 -8.341 10.565 1.00 98.50 191 ILE A C 1
ATOM 1387 O O . ILE A 1 191 ? -1.479 -8.541 11.779 1.00 98.50 191 ILE A O 1
ATOM 1391 N N . SER A 1 192 ? -0.733 -9.184 9.746 1.00 98.06 192 SER A N 1
ATOM 1392 C CA . SER A 1 192 ? -0.311 -10.521 10.137 1.00 98.06 192 SER A CA 1
ATOM 1393 C C . SER A 1 192 ? 0.803 -10.493 11.180 1.00 98.06 192 SER A C 1
ATOM 1395 O O . SER A 1 192 ? 1.831 -9.836 11.009 1.00 98.06 192 SER A O 1
ATOM 1397 N N . GLY A 1 193 ? 0.614 -11.242 12.264 1.00 97.00 193 GLY A N 1
ATOM 1398 C CA . GLY A 1 193 ? 1.615 -11.430 13.302 1.00 97.00 193 GLY A CA 1
ATOM 1399 C C . GLY A 1 193 ? 1.871 -10.202 14.172 1.00 9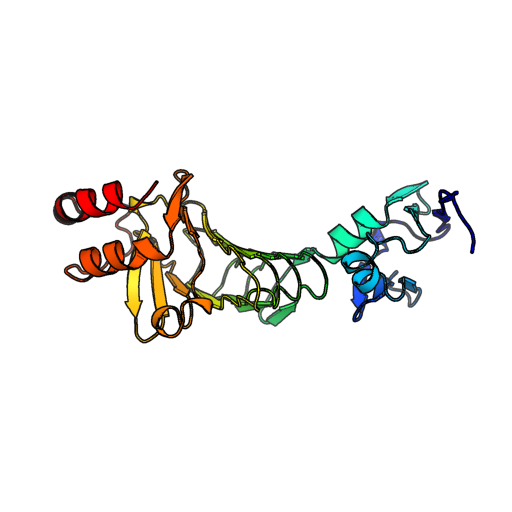7.00 193 GLY A C 1
ATOM 1400 O O . GLY A 1 193 ? 2.898 -10.194 14.858 1.00 97.00 193 GLY A O 1
ATOM 1401 N N . TRP A 1 194 ? 0.988 -9.196 14.182 1.00 97.38 194 TRP A N 1
ATOM 1402 C CA . TRP A 1 194 ? 1.109 -8.010 15.043 1.00 97.38 194 TRP A CA 1
ATOM 1403 C C . TRP A 1 194 ? 1.441 -8.372 16.499 1.00 97.38 194 TRP A C 1
ATOM 1405 O O . TRP A 1 194 ? 2.356 -7.817 17.100 1.00 97.38 194 TRP A O 1
ATOM 1415 N N . TYR A 1 195 ? 0.768 -9.373 17.062 1.00 97.88 195 TYR A N 1
ATOM 1416 C CA . TYR A 1 195 ? 0.939 -9.780 18.460 1.00 97.88 195 TYR A CA 1
ATOM 1417 C C . TYR A 1 195 ? 2.039 -10.827 18.678 1.00 97.88 195 TYR A C 1
ATOM 1419 O O . TYR A 1 195 ? 2.213 -11.326 19.788 1.00 97.88 195 TYR A O 1
ATOM 1427 N N . THR A 1 196 ? 2.810 -11.155 17.637 1.00 96.06 196 THR A N 1
ATOM 1428 C CA . THR A 1 196 ? 3.917 -12.126 17.726 1.00 96.06 196 THR A CA 1
ATOM 1429 C C . THR A 1 196 ? 5.279 -11.457 17.875 1.00 96.06 196 THR A C 1
ATOM 1431 O O . THR A 1 196 ? 6.130 -11.966 18.603 1.00 96.06 196 THR A O 1
ATOM 1434 N N . ALA A 1 197 ? 5.495 -10.319 17.210 1.00 91.38 197 ALA A N 1
ATOM 1435 C CA . ALA A 1 197 ? 6.730 -9.548 17.285 1.00 91.38 197 ALA A CA 1
ATOM 1436 C C . ALA A 1 197 ? 6.495 -8.107 16.815 1.00 91.38 197 ALA A C 1
ATOM 1438 O O . ALA A 1 197 ? 5.810 -7.878 15.821 1.00 91.38 197 ALA A O 1
ATOM 1439 N N . THR A 1 198 ? 7.151 -7.141 17.460 1.00 91.00 198 THR A N 1
ATOM 1440 C CA . THR A 1 198 ? 7.091 -5.719 17.071 1.00 91.00 198 THR A CA 1
ATOM 1441 C C . THR A 1 198 ? 7.651 -5.453 15.669 1.00 91.00 198 THR A C 1
ATOM 1443 O O . THR A 1 198 ? 7.289 -4.469 15.038 1.00 91.00 198 THR A O 1
ATOM 1446 N N . SER A 1 199 ? 8.472 -6.357 15.122 1.00 88.94 199 SER A N 1
ATOM 1447 C CA . SER A 1 199 ? 8.934 -6.304 13.724 1.00 88.94 199 SER A CA 1
ATOM 1448 C C . SER A 1 199 ? 7.820 -6.493 12.686 1.00 88.94 199 SER A C 1
ATOM 1450 O O . SER A 1 199 ? 8.029 -6.265 11.497 1.00 88.94 199 SER A O 1
ATOM 1452 N N . ASN A 1 200 ? 6.643 -6.948 13.113 1.00 92.50 200 ASN A N 1
ATOM 1453 C CA . ASN A 1 200 ? 5.484 -7.107 12.239 1.00 92.50 200 ASN A CA 1
ATOM 1454 C C . ASN A 1 200 ? 4.552 -5.888 12.306 1.00 92.50 200 ASN A C 1
ATOM 1456 O O . ASN A 1 200 ? 3.586 -5.811 11.550 1.00 92.50 200 ASN A O 1
ATOM 1460 N N . HIS A 1 201 ? 4.824 -4.925 13.194 1.00 94.81 201 HIS A N 1
ATOM 1461 C CA . HIS A 1 201 ? 4.027 -3.706 13.317 1.00 94.81 201 HIS A CA 1
ATOM 1462 C C . HIS A 1 201 ? 4.315 -2.779 12.149 1.00 94.81 201 HIS A C 1
ATOM 1464 O O . HIS A 1 201 ? 5.479 -2.566 11.806 1.00 94.81 201 HIS A O 1
ATOM 1470 N N . VAL A 1 202 ? 3.275 -2.189 11.563 1.00 95.81 202 VAL A N 1
ATOM 1471 C CA . VAL A 1 202 ? 3.428 -0.882 10.909 1.00 95.81 202 VAL A CA 1
ATOM 1472 C C . VAL A 1 202 ? 3.587 0.166 12.005 1.00 95.81 202 VAL A C 1
ATOM 1474 O O . VAL A 1 202 ? 2.871 0.112 12.998 1.00 95.81 202 VAL A O 1
ATOM 1477 N N . GLN A 1 203 ? 4.526 1.095 11.846 1.00 95.62 203 GLN A N 1
ATOM 1478 C CA . GLN A 1 203 ? 4.860 2.095 12.867 1.00 95.62 203 GLN A CA 1
ATOM 1479 C C . GLN A 1 203 ? 3.772 3.166 12.994 1.00 95.62 203 GLN A C 1
ATOM 1481 O O . GLN A 1 203 ? 3.647 3.801 14.041 1.00 95.62 203 GLN A O 1
ATOM 1486 N N . GLN A 1 204 ? 2.986 3.365 11.935 1.00 97.19 204 GLN A N 1
ATOM 1487 C CA . GLN A 1 204 ? 1.915 4.347 11.904 1.00 97.19 204 GLN A CA 1
ATOM 1488 C C . GLN A 1 204 ? 0.697 3.827 11.140 1.00 97.19 204 GLN A C 1
ATOM 1490 O O . GLN A 1 204 ? 0.821 3.158 10.113 1.00 97.19 204 GLN A O 1
ATOM 1495 N N . ILE A 1 205 ? -0.486 4.193 11.620 1.00 98.69 205 ILE A N 1
ATOM 1496 C CA . ILE A 1 205 ? -1.745 4.088 10.888 1.00 98.69 205 ILE A CA 1
ATOM 1497 C C . ILE A 1 205 ? -2.246 5.510 10.629 1.00 98.69 205 ILE A C 1
ATOM 1499 O O . ILE A 1 205 ? -2.320 6.315 11.556 1.00 98.69 205 ILE A O 1
ATOM 1503 N N . THR A 1 206 ? -2.561 5.831 9.378 1.00 98.62 206 THR A N 1
ATOM 1504 C CA . THR A 1 206 ? -3.052 7.150 8.956 1.00 98.62 206 THR A CA 1
ATOM 1505 C C . THR A 1 206 ? -4.486 7.024 8.461 1.00 98.62 206 THR A C 1
ATOM 1507 O O . THR A 1 206 ? -4.776 6.171 7.622 1.00 98.62 206 THR A O 1
ATOM 1510 N N . ALA A 1 207 ? -5.370 7.879 8.966 1.00 98.50 207 ALA A N 1
ATOM 1511 C CA . ALA A 1 207 ? -6.762 7.964 8.540 1.00 98.50 207 ALA A CA 1
ATOM 1512 C C . ALA A 1 207 ? -6.989 9.116 7.542 1.00 98.50 207 ALA A C 1
ATOM 1514 O O . ALA A 1 207 ? -6.163 10.022 7.407 1.00 98.50 207 ALA A O 1
ATOM 1515 N N . ALA A 1 208 ? -8.142 9.114 6.872 1.00 97.75 208 ALA A N 1
ATOM 1516 C CA . ALA A 1 208 ? -8.487 10.079 5.825 1.00 97.75 208 ALA A CA 1
ATOM 1517 C C . ALA A 1 208 ? -8.692 11.519 6.333 1.00 97.75 208 ALA A C 1
ATOM 1519 O O . ALA A 1 208 ? -8.568 12.469 5.561 1.00 97.75 208 ALA A O 1
ATOM 1520 N N . ASP A 1 209 ? -8.953 11.700 7.630 1.00 97.44 209 ASP A N 1
ATOM 1521 C CA . ASP A 1 209 ? -8.999 13.012 8.289 1.00 97.44 209 ASP A CA 1
ATOM 1522 C C . ASP A 1 209 ? -7.600 13.558 8.631 1.00 97.44 209 ASP A C 1
ATOM 1524 O O . ASP A 1 209 ? -7.478 14.590 9.294 1.00 97.44 209 ASP A O 1
ATOM 1528 N N . GLY A 1 210 ? -6.544 12.874 8.181 1.00 97.19 210 GLY A N 1
ATOM 1529 C CA . GLY A 1 210 ? -5.148 13.244 8.384 1.00 97.19 210 GLY A CA 1
ATOM 1530 C C . GLY A 1 210 ? -4.603 12.882 9.761 1.00 97.19 210 GLY A C 1
ATOM 1531 O O . GLY A 1 210 ? -3.418 13.111 10.007 1.00 97.19 210 GLY A O 1
ATOM 1532 N N . LYS A 1 211 ? -5.429 12.313 10.653 1.00 98.31 211 LYS A N 1
ATOM 1533 C CA . LYS A 1 211 ? -4.956 11.880 11.964 1.00 98.31 211 LYS A CA 1
ATOM 1534 C C . LYS A 1 211 ? -4.075 10.647 11.844 1.00 98.31 211 LYS A C 1
ATOM 1536 O O . LYS A 1 211 ? -4.294 9.771 11.003 1.00 98.31 211 LYS A O 1
ATOM 1541 N N . THR A 1 212 ? -3.110 10.558 12.747 1.00 98.50 212 THR A N 1
ATOM 1542 C CA . THR A 1 212 ? -2.163 9.443 12.810 1.00 98.50 212 THR A CA 1
ATOM 1543 C C . THR A 1 212 ? -2.215 8.739 14.162 1.00 98.50 212 THR A C 1
ATOM 1545 O O . THR A 1 212 ? -2.459 9.364 15.196 1.00 98.50 212 THR A O 1
ATOM 1548 N N . LEU A 1 213 ? -2.011 7.425 14.146 1.00 98.62 213 LEU A N 1
ATOM 1549 C CA . LEU A 1 213 ? -1.939 6.560 15.317 1.00 98.62 213 LEU A CA 1
ATOM 1550 C C . LEU A 1 213 ? -0.613 5.805 15.270 1.00 98.62 213 LEU A C 1
ATOM 1552 O O . LEU A 1 213 ? -0.370 5.054 14.324 1.00 98.62 213 LEU A O 1
ATOM 1556 N N . ALA A 1 214 ? 0.246 6.005 16.267 1.00 97.94 214 ALA A N 1
ATOM 1557 C CA . ALA A 1 214 ? 1.495 5.259 16.364 1.00 97.94 214 ALA A CA 1
ATOM 1558 C C . ALA A 1 214 ? 1.237 3.826 16.855 1.00 97.94 214 ALA A C 1
ATOM 1560 O O . ALA A 1 214 ? 0.303 3.583 17.625 1.00 97.94 214 ALA A O 1
ATOM 1561 N N . ASP A 1 215 ? 2.095 2.888 16.462 1.00 96.44 215 ASP A N 1
ATOM 1562 C CA . ASP A 1 215 ? 2.018 1.473 16.855 1.00 96.44 215 ASP A CA 1
ATOM 1563 C C . ASP A 1 215 ? 1.837 1.259 18.368 1.00 96.44 215 ASP A C 1
ATOM 1565 O O . ASP A 1 215 ? 0.940 0.532 18.796 1.00 96.44 215 ASP A O 1
ATOM 1569 N N . GLY A 1 216 ? 2.601 1.977 19.193 1.00 96.25 216 GLY A N 1
ATOM 1570 C CA . GLY A 1 216 ? 2.531 1.905 20.653 1.00 96.25 216 GLY A CA 1
ATOM 1571 C C . GLY A 1 216 ? 1.212 2.393 21.265 1.00 96.25 216 GLY A C 1
ATOM 1572 O O . GLY A 1 216 ? 1.001 2.229 22.465 1.00 96.25 216 GLY A O 1
ATOM 1573 N N . GLN A 1 217 ? 0.324 2.998 20.473 1.00 98.38 217 GLN A N 1
ATOM 1574 C CA . GLN A 1 217 ? -0.984 3.494 20.908 1.00 98.38 217 GLN A CA 1
ATOM 1575 C C . GLN A 1 217 ? -2.139 2.587 20.459 1.00 98.38 217 GLN A C 1
ATOM 1577 O O . GLN A 1 217 ? -3.252 2.728 20.967 1.00 98.38 217 GLN A O 1
ATOM 1582 N N . VAL A 1 218 ? -1.892 1.640 19.547 1.00 98.50 218 VAL A N 1
ATOM 1583 C CA . VAL A 1 218 ? -2.920 0.750 18.980 1.00 98.50 218 VAL A CA 1
ATOM 1584 C C . VAL A 1 218 ? -3.632 -0.058 20.062 1.00 98.50 218 VAL A C 1
ATOM 1586 O O . VAL A 1 218 ? -4.862 -0.133 20.072 1.00 98.50 218 VAL A O 1
ATOM 1589 N N . ASP A 1 219 ? -2.888 -0.602 21.026 1.00 98.44 219 ASP A N 1
ATOM 1590 C CA . ASP A 1 219 ? -3.469 -1.448 22.073 1.00 98.44 219 ASP A CA 1
ATOM 1591 C C . ASP A 1 219 ? -4.458 -0.699 22.974 1.00 98.44 219 ASP A C 1
ATOM 1593 O O . ASP A 1 219 ? -5.400 -1.308 23.482 1.00 98.44 219 ASP A O 1
ATOM 1597 N N . ALA A 1 220 ? -4.310 0.620 23.135 1.00 98.25 220 ALA A N 1
ATOM 1598 C CA . ALA A 1 220 ? -5.279 1.418 23.882 1.00 98.25 220 ALA A CA 1
ATOM 1599 C C . ALA A 1 220 ? -6.654 1.420 23.191 1.00 98.25 220 ALA A C 1
ATOM 1601 O O . ALA A 1 220 ? -7.683 1.314 23.862 1.00 98.25 220 ALA A O 1
ATOM 1602 N N . LEU A 1 221 ? -6.678 1.497 21.855 1.00 98.31 221 LEU A N 1
ATOM 1603 C CA . LEU A 1 221 ? -7.916 1.447 21.075 1.00 98.31 221 LEU A CA 1
ATOM 1604 C C . LEU A 1 221 ? -8.501 0.036 21.081 1.00 98.31 221 LEU A C 1
ATOM 1606 O O . LEU A 1 221 ? -9.693 -0.114 21.333 1.00 98.31 221 LEU A O 1
ATOM 1610 N N . VAL A 1 222 ? -7.667 -0.991 20.892 1.00 98.44 222 VAL A N 1
ATOM 1611 C CA . VAL A 1 222 ? -8.091 -2.399 20.951 1.00 98.44 222 VAL A CA 1
ATOM 1612 C C . VAL A 1 222 ? -8.752 -2.723 22.293 1.00 98.44 222 VAL A C 1
ATOM 1614 O O . VAL A 1 222 ? -9.830 -3.311 22.324 1.00 98.44 222 VAL A O 1
ATOM 1617 N N . GLN A 1 223 ? -8.145 -2.312 23.411 1.00 98.06 223 GLN A N 1
ATOM 1618 C CA . GLN A 1 223 ? -8.699 -2.541 24.749 1.00 98.06 223 GLN A CA 1
ATOM 1619 C C . GLN A 1 223 ? -10.018 -1.797 24.967 1.00 98.06 223 GLN A C 1
ATOM 1621 O O . GLN A 1 223 ? -10.956 -2.374 25.514 1.00 98.06 223 GLN A O 1
ATOM 1626 N N . ALA A 1 224 ? -10.108 -0.538 24.529 1.00 96.81 224 ALA A N 1
ATOM 1627 C CA . ALA A 1 224 ? -11.333 0.246 24.652 1.00 96.81 224 ALA A CA 1
ATOM 1628 C C . ALA A 1 224 ? -12.475 -0.328 23.797 1.00 96.81 224 ALA A C 1
ATOM 1630 O O . ALA A 1 224 ? -13.625 -0.319 24.221 1.00 96.81 224 ALA A O 1
ATOM 1631 N N . MET A 1 225 ? -12.166 -0.857 22.612 1.00 97.25 225 MET A N 1
ATOM 1632 C CA . MET A 1 225 ? -13.145 -1.434 21.687 1.00 97.25 225 MET A CA 1
ATOM 1633 C C . MET A 1 225 ? -13.565 -2.862 22.063 1.00 97.25 225 MET A C 1
ATOM 1635 O O . MET A 1 225 ? -14.667 -3.281 21.718 1.00 97.25 225 MET A O 1
ATOM 1639 N N . ALA A 1 226 ? -12.750 -3.601 22.822 1.00 96.12 226 ALA A N 1
ATOM 1640 C CA . ALA A 1 226 ? -13.022 -4.992 23.197 1.00 96.12 226 ALA A CA 1
ATOM 1641 C C . ALA A 1 226 ? -14.299 -5.198 24.039 1.00 96.12 226 ALA A C 1
ATOM 1643 O O . ALA A 1 226 ? -14.831 -6.307 24.075 1.00 96.12 226 ALA A O 1
ATOM 1644 N N . SER A 1 227 ? -14.807 -4.160 24.713 1.00 91.56 227 SER A N 1
ATOM 1645 C CA . SER A 1 227 ? -16.071 -4.219 25.467 1.00 91.56 227 SER A CA 1
ATOM 1646 C C . SER A 1 227 ? -17.325 -4.066 24.601 1.00 91.56 227 SER A C 1
ATOM 1648 O O . SER A 1 227 ? -18.441 -4.135 25.118 1.00 91.56 227 SER A O 1
ATOM 1650 N N . PHE A 1 228 ? -17.160 -3.851 23.299 1.00 92.75 228 PHE A N 1
ATOM 1651 C CA . PHE A 1 228 ? -18.233 -3.552 22.363 1.00 92.75 228 PHE A CA 1
ATOM 1652 C C . PHE A 1 228 ? -18.220 -4.530 21.189 1.00 92.75 228 PHE A C 1
ATOM 1654 O O . PHE A 1 228 ? -17.202 -5.137 20.860 1.00 92.75 228 PHE A O 1
ATOM 1661 N N . HIS A 1 229 ? -19.364 -4.662 20.523 1.00 87.62 229 HIS A N 1
ATOM 1662 C CA . HIS A 1 229 ? -19.410 -5.353 19.238 1.00 87.62 229 HIS A CA 1
ATOM 1663 C C . HIS A 1 229 ? -19.065 -4.352 18.134 1.00 87.62 229 HIS A C 1
ATOM 1665 O O . HIS A 1 229 ? -19.515 -3.214 18.224 1.00 87.62 229 HIS A O 1
ATOM 1671 N N . PRO A 1 230 ? -18.327 -4.734 17.080 1.00 84.56 230 PRO A N 1
ATOM 1672 C CA . PRO A 1 230 ? -18.142 -3.855 15.933 1.00 84.56 230 PRO A CA 1
ATOM 1673 C C . PRO A 1 230 ? -19.506 -3.369 15.409 1.00 84.56 230 PRO A C 1
ATOM 1675 O O . PRO A 1 230 ? -20.434 -4.185 15.316 1.00 84.56 230 PRO A O 1
ATOM 1678 N N . PRO A 1 231 ? -19.666 -2.075 15.074 1.00 84.69 231 PRO A N 1
ATOM 1679 C CA . PRO A 1 231 ? -20.896 -1.585 14.465 1.00 84.69 231 PRO A CA 1
ATOM 1680 C C . PRO A 1 231 ? -21.272 -2.412 13.231 1.00 84.69 231 PRO A C 1
ATOM 1682 O O . PRO A 1 231 ? -20.413 -2.801 12.440 1.00 84.69 231 PRO A O 1
ATOM 1685 N N . SER A 1 232 ? -22.566 -2.686 13.057 1.00 77.81 232 SER A N 1
ATOM 1686 C CA . SER A 1 232 ? -23.058 -3.440 11.902 1.00 77.81 232 SER A CA 1
ATOM 1687 C C . SER A 1 232 ? -22.704 -2.750 10.583 1.00 77.81 232 SER A C 1
ATOM 1689 O O . SER A 1 232 ? -22.738 -1.520 10.492 1.00 77.81 232 SER A O 1
ATOM 1691 N N . ALA A 1 233 ? -22.457 -3.541 9.535 1.00 69.25 233 ALA A N 1
ATOM 1692 C CA . ALA A 1 233 ? -22.303 -3.020 8.179 1.00 69.25 233 ALA A CA 1
ATOM 1693 C C . ALA A 1 233 ? -23.494 -2.110 7.807 1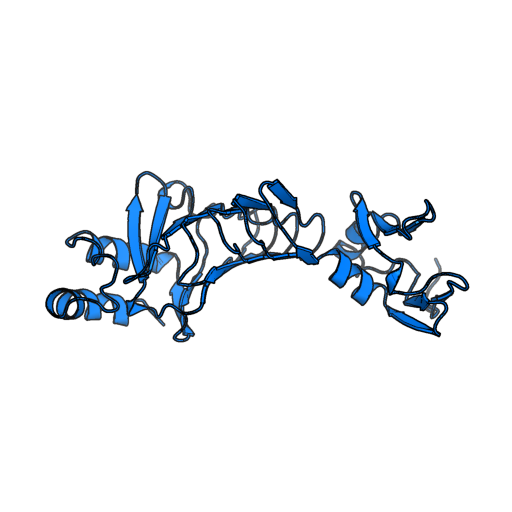.00 69.25 233 ALA A C 1
ATOM 1695 O O . ALA A 1 233 ? -24.645 -2.419 8.123 1.00 69.25 233 ALA A O 1
ATOM 1696 N N . GLY A 1 234 ? -23.213 -0.972 7.167 1.00 70.94 234 GLY A N 1
ATOM 1697 C CA . GLY A 1 234 ? -24.198 0.073 6.862 1.00 70.94 234 GLY A CA 1
ATOM 1698 C C . GLY A 1 234 ? -24.378 1.157 7.936 1.00 70.94 234 GLY A C 1
ATOM 1699 O O . GLY A 1 234 ? -24.897 2.226 7.615 1.00 70.94 234 GLY A O 1
ATOM 1700 N N . THR A 1 235 ? -23.909 0.956 9.173 1.00 77.75 235 THR A N 1
ATOM 1701 C CA . THR A 1 235 ? -23.814 2.039 10.166 1.00 77.75 235 THR A CA 1
ATOM 1702 C C . THR A 1 235 ? -22.537 2.829 9.899 1.00 77.75 235 THR A C 1
ATOM 1704 O O . THR A 1 235 ? -21.455 2.310 10.125 1.00 77.75 235 THR A O 1
ATOM 1707 N N . MET A 1 236 ? -22.639 4.059 9.389 1.00 82.25 236 MET A N 1
ATOM 1708 C CA . MET A 1 236 ? -21.473 4.836 8.918 1.00 82.25 236 MET A CA 1
ATOM 1709 C C . MET A 1 236 ? -20.720 5.598 10.019 1.00 82.25 236 MET A C 1
ATOM 1711 O O . MET A 1 236 ? -19.653 6.154 9.759 1.00 82.25 236 MET A O 1
ATOM 1715 N N . THR A 1 237 ? -21.278 5.640 11.228 1.00 85.50 237 THR A N 1
ATOM 1716 C CA . THR A 1 237 ? -20.725 6.337 12.396 1.00 85.50 237 THR A CA 1
ATOM 1717 C C . THR A 1 237 ? -20.818 5.450 13.630 1.00 85.50 237 THR A C 1
ATOM 1719 O O . THR A 1 237 ? -21.617 4.513 13.681 1.00 85.50 237 THR A O 1
ATOM 1722 N N . LEU A 1 238 ? -20.038 5.761 14.662 1.00 87.69 238 LEU A N 1
ATOM 1723 C CA . LEU A 1 238 ? -20.205 5.113 15.959 1.00 87.69 238 LEU A CA 1
ATOM 1724 C C . LEU A 1 238 ? -21.616 5.388 16.519 1.00 87.69 238 LEU A C 1
ATOM 1726 O O . LEU A 1 238 ? -22.109 6.515 16.415 1.00 87.69 238 LEU A O 1
ATOM 1730 N N . PRO A 1 239 ? -22.289 4.385 17.113 1.00 89.31 239 PRO A N 1
ATOM 1731 C CA . PRO A 1 239 ? -23.474 4.624 17.931 1.00 89.31 239 PRO A CA 1
ATOM 1732 C C . PRO A 1 239 ? -23.179 5.642 19.054 1.00 89.31 239 PRO A C 1
ATOM 1734 O O . PRO A 1 239 ? -22.079 5.602 19.611 1.00 89.31 239 PRO A O 1
ATOM 1737 N N . PRO A 1 240 ? -24.119 6.532 19.435 1.00 89.19 240 PRO A N 1
ATOM 1738 C CA . PRO A 1 240 ? -23.839 7.609 20.397 1.00 89.19 240 PRO A CA 1
ATOM 1739 C C . PRO A 1 240 ? -23.319 7.140 21.765 1.00 89.19 240 PRO A C 1
ATOM 1741 O O . PRO A 1 240 ? -22.517 7.815 22.407 1.00 89.19 240 PRO A O 1
ATOM 1744 N N . ASP A 1 241 ? -23.767 5.974 22.228 1.00 89.88 241 ASP A N 1
ATOM 1745 C CA . ASP A 1 241 ? -23.326 5.344 23.473 1.00 89.88 241 ASP A CA 1
ATOM 1746 C C . ASP A 1 241 ? -21.902 4.777 23.386 1.00 89.88 241 ASP A C 1
ATOM 1748 O O . ASP A 1 241 ? -21.192 4.755 24.395 1.00 89.88 241 ASP A O 1
ATOM 1752 N N . TYR A 1 242 ? -21.473 4.357 22.192 1.00 93.00 242 TYR A N 1
ATOM 1753 C CA . TYR A 1 242 ? -20.106 3.909 21.922 1.00 93.00 242 TYR A CA 1
ATOM 1754 C C . TYR A 1 242 ? -19.187 5.114 21.796 1.00 93.00 242 TYR A C 1
ATOM 1756 O O . TYR A 1 242 ? -18.141 5.158 22.436 1.00 93.00 242 TYR A O 1
ATOM 1764 N N . GLU A 1 243 ? -19.601 6.114 21.016 1.00 91.50 243 GLU A N 1
ATOM 1765 C CA . GLU A 1 243 ? -18.859 7.356 20.821 1.00 91.50 243 GLU A CA 1
ATOM 1766 C C . GLU A 1 243 ? -18.542 8.012 22.169 1.00 91.50 243 GLU A C 1
ATOM 1768 O O . GLU A 1 243 ? -17.378 8.274 22.461 1.00 91.50 243 GLU A O 1
ATOM 1773 N N . ALA A 1 244 ? -19.538 8.170 23.047 1.00 93.50 244 ALA A N 1
ATOM 1774 C CA . ALA A 1 244 ? -19.342 8.761 24.371 1.00 93.50 244 ALA A CA 1
ATOM 1775 C C . ALA A 1 244 ? -18.299 8.019 25.231 1.00 93.50 244 ALA A C 1
ATOM 1777 O O . ALA A 1 244 ? -17.606 8.645 26.034 1.00 93.50 244 ALA A O 1
ATOM 1778 N N . GLN A 1 245 ? -18.176 6.698 25.075 1.00 95.19 245 GLN A N 1
ATOM 1779 C CA . GLN A 1 245 ? -17.240 5.872 25.844 1.00 95.19 245 GLN A CA 1
ATOM 1780 C C . GLN A 1 245 ? -15.852 5.776 25.196 1.00 95.19 245 GLN A C 1
ATOM 1782 O O . GLN A 1 245 ? -14.851 5.705 25.907 1.00 95.19 245 GLN A O 1
ATOM 1787 N N . LEU A 1 246 ? -15.774 5.800 23.864 1.00 95.62 246 LEU A N 1
ATOM 1788 C CA . LEU A 1 246 ? -14.524 5.674 23.111 1.00 95.62 246 LEU A CA 1
ATOM 1789 C C . LEU A 1 246 ? -13.827 7.022 22.885 1.00 95.62 246 LEU A C 1
ATOM 1791 O O . LEU A 1 246 ? -12.603 7.056 22.748 1.00 95.62 246 LEU A O 1
ATOM 1795 N N . GLN A 1 247 ? -14.566 8.136 22.878 1.00 95.25 247 GLN A N 1
ATOM 1796 C CA . GLN A 1 247 ? -14.050 9.471 22.557 1.00 95.25 247 GLN A CA 1
ATOM 1797 C C . GLN A 1 247 ? -12.832 9.904 23.395 1.00 95.25 247 GLN A C 1
ATOM 1799 O O . GLN A 1 247 ? -11.897 10.451 22.794 1.00 95.25 247 GLN A O 1
ATOM 1804 N N . PRO A 1 248 ? -12.754 9.638 24.718 1.00 97.00 248 PRO A N 1
ATOM 1805 C CA . PRO A 1 248 ? -11.557 9.957 25.494 1.00 97.00 248 PRO A CA 1
ATOM 1806 C C . PRO A 1 248 ? -10.313 9.217 24.987 1.00 97.00 248 PRO A C 1
ATOM 1808 O O . PRO A 1 248 ? -9.256 9.826 24.824 1.00 97.00 248 PRO A O 1
ATOM 1811 N N . THR A 1 249 ? -10.443 7.923 24.676 1.00 97.31 249 THR A N 1
ATOM 1812 C CA . THR A 1 249 ? -9.348 7.094 24.152 1.00 97.31 249 THR A CA 1
ATOM 1813 C C . THR A 1 249 ? -8.965 7.510 22.737 1.00 97.31 249 THR A C 1
ATOM 1815 O O . THR A 1 249 ? -7.777 7.659 22.453 1.00 97.31 249 THR A O 1
ATOM 1818 N N . LEU A 1 250 ? -9.945 7.746 21.860 1.00 96.25 250 LEU A N 1
ATOM 1819 C CA . LEU A 1 250 ? -9.701 8.199 20.489 1.00 96.25 250 LEU A CA 1
ATOM 1820 C C . LEU A 1 250 ? -8.938 9.532 20.484 1.00 96.25 250 LEU A C 1
ATOM 1822 O O . LEU A 1 250 ? -7.892 9.635 19.850 1.00 96.25 250 LEU A O 1
ATOM 1826 N N . SER A 1 251 ? -9.394 10.518 21.260 1.00 95.88 251 SER A N 1
ATOM 1827 C CA . SER A 1 251 ? -8.767 11.849 21.330 1.00 95.88 251 SER A CA 1
ATOM 1828 C C . SER A 1 251 ? -7.377 11.827 21.973 1.00 95.88 251 SER A C 1
ATOM 1830 O O . SER A 1 251 ? -6.512 12.631 21.632 1.00 95.88 251 SER A O 1
ATOM 1832 N N . ALA A 1 252 ? -7.146 10.922 22.928 1.00 97.56 252 ALA A N 1
ATOM 1833 C CA . ALA A 1 252 ? -5.857 10.807 23.600 1.00 97.56 252 ALA A CA 1
ATOM 1834 C C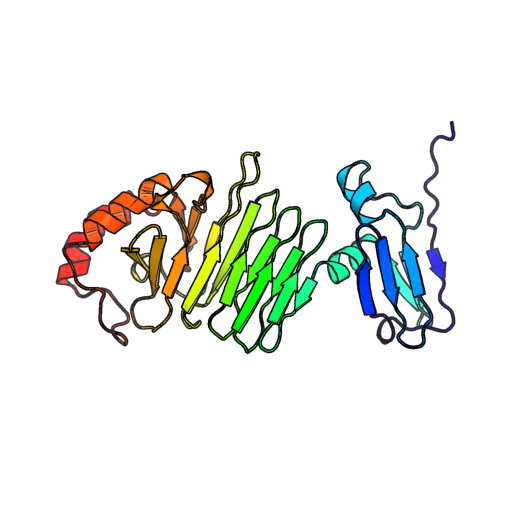 . ALA A 1 252 ? -4.773 10.185 22.709 1.00 97.56 252 ALA A C 1
ATOM 1836 O O . ALA A 1 252 ? -3.594 10.500 22.903 1.00 97.56 252 ALA A O 1
ATOM 1837 N N . ASN A 1 253 ? -5.154 9.330 21.757 1.00 98.06 253 ASN A N 1
ATOM 1838 C CA . ASN A 1 253 ? -4.220 8.514 20.984 1.00 98.06 253 ASN A CA 1
ATOM 1839 C C . ASN A 1 253 ? -4.021 9.001 19.548 1.00 98.06 253 ASN A C 1
ATOM 1841 O O . ASN A 1 253 ? -2.872 9.100 19.125 1.00 98.06 253 ASN A O 1
ATOM 1845 N N . TRP A 1 254 ? -5.089 9.370 18.838 1.00 98.06 254 TRP A N 1
ATOM 1846 C CA . TRP A 1 254 ? -4.959 9.973 17.513 1.00 98.06 254 TRP A CA 1
ATOM 1847 C C . TRP A 1 254 ? -4.319 11.369 17.610 1.00 98.06 254 TRP A C 1
ATOM 1849 O O . TRP A 1 254 ? -4.623 12.145 18.525 1.00 98.06 254 TRP A O 1
ATOM 1859 N N . ARG A 1 255 ? -3.406 11.679 16.687 1.00 95.81 255 ARG A N 1
ATOM 1860 C CA . ARG A 1 255 ? -2.659 12.945 16.608 1.00 95.81 255 ARG A CA 1
ATOM 1861 C C . ARG A 1 255 ? -2.913 13.667 15.303 1.00 95.81 255 ARG A C 1
ATOM 1863 O O . ARG A 1 255 ? -2.959 12.966 14.268 1.00 95.81 255 ARG A O 1
#

Organism: Ralstonia solanacearum (NCBI:txid305)

Sequence (255 aa):
METSGGQNNVLQLTNYNRSDLVLRQDGNTMVLDFGNGDVVRLHDYFLRQQVWGGDVGMRSVQFADGTQMSIAELAASANTIRGNGDGTFSGGWGNNILIGGVGNETLVGGNGNSTLVAGGGNDTMVGSTSGSNLYEIQASAASDTVVNRTGGTANSSTLQFDGANSDQLWFQHVGNDLLVSVIGTSTQVSISGWYTATSNHVQQITAADGKTLADGQVDALVQAMASFHPPSAGTMTLPPDYEAQLQPTLSANWR

Secondary structure (DSSP, 8-state):
---S-----EEE-SS--GGGPEEEEETTEEEEE-SSS-EEEETTHHHHHHHSTT--S--EEE-TTS-EEEHHHHHHHHTEEE--SSEEEE--SSSEEEE--BS-EEEE--SSSEEEE--BSS-EEEPPSSS-EEEEEETT--EEEEE----SS----EEEEES--GGGEEEEEETTEEEEEETTSS-EEEETTTTT-GGGS-SEEE-TTS-EEEHHHHHHHHHHHTTSPPPPTT--S--HHHHHHHHHHHHHH--